Protein AF-A0A7S0F7E3-F1 (afdb_monomer_lite)

Radius of gyration: 23.41 Å; chains: 1; bounding box: 68×63×55 Å

Secondary structure (DSSP, 8-state):
-----EEESSSSTTHHHHHHHHHHT--B-SS-TTS-SSSSTTHHHHHHHHHHHHHHHSS---S---HHHHHHHHHHHHHHHHHHH-STT---BHHHHHHHHHHHHHHTTGGGGEEE-EEEEEEEETTEEEEEEEE-GGG-EEEEEES-------SPPPPPPHHHHHHGGGSSS----TT--S-GGGGSHHHHTT-B-TTS-EEEEEE--SHHHHHHHHHHHHSS-TTEEEEEE-SS--EE-S-SS-GGGG--HHHHHHHHHTTS-SS-HHHHHHHH---HHHHHHHHHHH--TTEE-THHHHSTTS--

Foldseek 3Di:
DPQAADEDQDPDPCLLVVLLCVLLLPFWALFACQPADDPDSCLLLVLLLVVLVVVVVPPDDDDDDDPVRVVVVVVVSVVRSCVQRPDHLDTHTPVSRVVSVVVRCVVVVVVVRYDHWDFPDWADDPVAFIWTWTQHPPRDIDIDGHPDDDDPPDDDADDDDPVLVVCVVVDPLCDDDSSDPPCSVSSPPVNNPPDADPVRAAEEEQEFQEPSSLSNQLVQVPPPPVRYDYHYHYPDPAAADSDQFDCLVVQDQVNLVVLVVVVHDRRGPLVVVLVPDDDPVVNVVSVVVRGRGRYDHPCQQPPPSHPD

Structure (mmCIF, N/CA/C/O backbone):
data_AF-A0A7S0F7E3-F1
#
_entry.id   AF-A0A7S0F7E3-F1
#
loop_
_atom_site.group_PDB
_atom_site.id
_atom_site.type_symbol
_atom_site.label_atom_id
_atom_site.label_alt_id
_atom_site.label_comp_id
_atom_site.label_asym_id
_atom_site.label_entity_id
_atom_site.label_seq_id
_atom_site.pdbx_PDB_ins_code
_atom_site.Cartn_x
_atom_site.Cartn_y
_atom_site.Cartn_z
_atom_site.occupancy
_atom_site.B_iso_or_equiv
_atom_site.auth_seq_id
_atom_site.auth_comp_id
_atom_site.auth_asym_id
_atom_site.auth_atom_id
_atom_site.pdbx_PDB_model_num
ATOM 1 N N . HIS A 1 1 ? -17.018 8.630 25.901 1.00 44.34 1 HIS A N 1
ATOM 2 C CA . HIS A 1 1 ? -16.087 8.660 24.763 1.00 44.34 1 HIS A CA 1
ATOM 3 C C . HIS A 1 1 ? -15.739 7.232 24.425 1.00 44.34 1 HIS A C 1
ATOM 5 O O . HIS A 1 1 ? -15.114 6.564 25.241 1.00 44.34 1 HIS A O 1
ATOM 11 N N . ASP A 1 2 ? -16.244 6.755 23.293 1.00 50.47 2 ASP A N 1
ATOM 12 C CA . ASP A 1 2 ? -15.991 5.405 22.803 1.00 50.47 2 ASP A CA 1
ATOM 13 C C . ASP A 1 2 ? -14.494 5.263 22.508 1.00 50.47 2 ASP A C 1
ATOM 15 O O . ASP A 1 2 ? -13.936 5.995 21.693 1.00 50.47 2 ASP A O 1
ATOM 19 N N . GLN A 1 3 ? -13.827 4.400 23.278 1.00 77.06 3 GLN A N 1
ATOM 20 C CA . GLN A 1 3 ? -12.373 4.246 23.313 1.00 77.06 3 GLN A CA 1
ATOM 21 C C . GLN A 1 3 ? -11.881 3.519 22.054 1.00 77.06 3 GLN A C 1
ATOM 23 O O . GLN A 1 3 ? -11.690 2.305 22.056 1.00 77.06 3 GLN A O 1
ATOM 28 N N . PHE A 1 4 ? -11.708 4.264 20.965 1.00 91.00 4 PHE A N 1
ATOM 29 C CA . PHE A 1 4 ? -11.062 3.793 19.745 1.00 91.00 4 PHE A CA 1
ATOM 30 C C . PHE A 1 4 ? -9.546 4.012 19.840 1.00 91.00 4 PHE A C 1
ATOM 32 O O . PHE A 1 4 ? -9.093 5.079 20.248 1.00 91.00 4 PHE A O 1
ATOM 39 N N . LEU A 1 5 ? -8.762 2.989 19.495 1.00 94.38 5 LEU A N 1
ATOM 40 C CA . LEU A 1 5 ? -7.301 3.027 19.537 1.00 94.38 5 LEU A CA 1
ATOM 41 C C . LEU A 1 5 ? -6.743 2.379 18.268 1.00 94.38 5 LEU A C 1
ATOM 43 O O . LEU A 1 5 ? -7.061 1.229 17.965 1.00 94.38 5 LEU A O 1
ATOM 47 N N . ILE A 1 6 ? -5.892 3.106 17.552 1.00 95.62 6 ILE A N 1
ATOM 48 C CA . ILE A 1 6 ? -5.116 2.611 16.417 1.00 95.62 6 ILE A CA 1
ATOM 49 C C . ILE A 1 6 ? -3.696 2.374 16.913 1.00 95.62 6 ILE A C 1
ATOM 51 O O . ILE A 1 6 ? -3.025 3.317 17.326 1.00 95.62 6 ILE A O 1
ATOM 55 N N . VAL A 1 7 ? -3.231 1.130 16.847 1.00 95.25 7 VAL A N 1
ATOM 56 C CA . VAL A 1 7 ? -1.859 0.763 17.210 1.00 95.25 7 VAL A CA 1
ATOM 57 C C . VAL A 1 7 ? -1.066 0.499 15.935 1.00 95.25 7 VAL A C 1
ATOM 59 O O . VAL A 1 7 ? -1.417 -0.404 15.179 1.00 95.25 7 VAL A O 1
ATOM 62 N N . ASP A 1 8 ? -0.012 1.278 15.704 1.00 93.88 8 ASP A N 1
ATOM 63 C CA . ASP A 1 8 ? 0.915 1.105 14.578 1.00 93.88 8 ASP A CA 1
ATOM 64 C C . ASP A 1 8 ? 2.342 1.444 15.044 1.00 93.88 8 ASP A C 1
ATOM 66 O O . ASP A 1 8 ? 2.543 2.347 15.857 1.00 93.88 8 ASP A O 1
ATOM 70 N N . GLU A 1 9 ? 3.346 0.694 14.593 1.00 91.81 9 GLU A N 1
ATOM 71 C CA . GLU A 1 9 ? 4.732 0.861 15.050 1.00 91.81 9 GLU A CA 1
ATOM 72 C C . GLU A 1 9 ? 5.442 2.066 14.413 1.00 91.81 9 GLU A C 1
ATOM 74 O O . GLU A 1 9 ? 6.420 2.610 14.952 1.00 91.81 9 GLU A O 1
ATOM 79 N N . HIS A 1 10 ? 4.930 2.515 13.272 1.00 91.75 10 HIS A N 1
ATOM 80 C CA . HIS A 1 10 ? 5.494 3.599 12.492 1.00 91.75 10 HIS A CA 1
ATOM 81 C C . HIS A 1 10 ? 5.227 4.977 13.114 1.00 91.75 10 HIS A C 1
ATOM 83 O O . HIS A 1 10 ? 4.363 5.128 13.970 1.00 91.75 10 HIS A O 1
ATOM 89 N N . PRO A 1 11 ? 5.986 6.023 12.739 1.00 91.50 11 PRO A N 1
ATOM 90 C CA . PRO A 1 11 ? 5.860 7.338 13.372 1.00 91.50 11 PRO A CA 1
ATOM 91 C C . PRO A 1 11 ? 4.555 8.087 13.058 1.00 91.50 11 PRO A C 1
ATOM 93 O O . PRO A 1 11 ? 4.256 9.060 13.747 1.00 91.50 11 PRO A O 1
ATOM 96 N N . SER A 1 12 ? 3.798 7.683 12.036 1.00 93.56 12 SER A N 1
ATOM 97 C CA . SER A 1 12 ? 2.556 8.347 11.636 1.00 93.56 12 SER A CA 1
ATOM 98 C C . SER A 1 12 ? 1.587 7.398 10.929 1.00 93.56 12 SER A C 1
ATOM 100 O O . SER A 1 12 ? 1.987 6.404 10.318 1.00 93.56 12 SER A O 1
ATOM 102 N N . LEU A 1 13 ? 0.295 7.738 10.968 1.00 95.00 13 LEU A N 1
ATOM 103 C CA . LEU A 1 13 ? -0.726 7.056 10.172 1.00 95.00 13 LEU A CA 1
ATOM 104 C C . LEU A 1 13 ? -0.352 7.085 8.683 1.00 95.00 13 LEU A C 1
ATOM 106 O O . LEU A 1 13 ? 0.098 8.106 8.161 1.00 95.00 13 LEU A O 1
ATOM 110 N N . LEU A 1 14 ? -0.571 5.958 7.999 1.00 94.06 14 LEU A N 1
ATOM 111 C CA . LEU A 1 14 ? -0.263 5.761 6.576 1.00 94.06 14 LEU A CA 1
ATOM 112 C C . LEU A 1 14 ? 1.229 5.861 6.214 1.00 94.06 14 LEU A C 1
ATOM 114 O O . LEU A 1 14 ? 1.549 5.919 5.026 1.00 94.06 14 LEU A O 1
ATOM 118 N N . PHE A 1 15 ? 2.145 5.820 7.187 1.00 93.19 15 PHE A N 1
ATOM 119 C CA . PHE A 1 15 ? 3.591 5.853 6.940 1.00 93.19 15 PHE A CA 1
ATOM 120 C C . PHE A 1 15 ? 4.032 4.793 5.923 1.00 93.19 15 PHE A C 1
ATOM 122 O O . PHE A 1 15 ? 4.584 5.127 4.878 1.00 93.19 15 PHE A O 1
ATOM 129 N N . SER A 1 16 ? 3.699 3.522 6.176 1.00 91.31 16 SER A N 1
ATOM 130 C CA . SER A 1 16 ? 4.028 2.404 5.283 1.00 91.31 16 SER A CA 1
ATOM 131 C C . SER A 1 16 ? 3.518 2.626 3.852 1.00 91.31 16 SER A C 1
ATOM 133 O O . SER A 1 16 ? 4.212 2.319 2.885 1.00 91.31 16 SER A O 1
ATOM 135 N N . TRP A 1 17 ? 2.313 3.182 3.691 1.00 92.50 17 TRP A N 1
ATOM 136 C CA . TRP A 1 17 ? 1.754 3.516 2.379 1.00 92.50 17 TRP A CA 1
ATOM 137 C C . TRP A 1 17 ? 2.558 4.622 1.687 1.00 92.50 17 TRP A C 1
ATOM 139 O O . TRP A 1 17 ? 2.976 4.449 0.539 1.00 92.50 17 TRP A O 1
ATOM 149 N N . LYS A 1 18 ? 2.799 5.741 2.379 1.00 92.69 18 LYS A N 1
ATOM 150 C CA . LYS A 1 18 ? 3.516 6.900 1.830 1.00 92.69 18 LYS A CA 1
ATOM 151 C C . LYS A 1 18 ? 4.948 6.523 1.431 1.00 92.69 18 LYS A C 1
ATOM 153 O O . LYS A 1 18 ? 5.352 6.805 0.305 1.00 92.69 18 LYS A O 1
ATOM 158 N N . GLU A 1 19 ? 5.665 5.784 2.277 1.00 90.56 19 GLU A N 1
ATOM 159 C CA . GLU A 1 19 ? 7.033 5.338 1.985 1.00 90.56 19 GLU A CA 1
ATOM 160 C C . GLU A 1 19 ? 7.089 4.333 0.829 1.00 90.56 19 GLU A C 1
ATOM 162 O O . GLU A 1 19 ? 7.876 4.505 -0.099 1.00 90.56 19 GLU A O 1
ATOM 167 N N . ARG A 1 20 ? 6.215 3.317 0.807 1.00 90.94 20 ARG A N 1
ATOM 168 C CA . ARG A 1 20 ? 6.206 2.313 -0.275 1.00 90.94 20 ARG A CA 1
ATOM 169 C C . ARG A 1 20 ? 5.841 2.921 -1.624 1.00 90.94 20 ARG A C 1
ATOM 171 O O . ARG A 1 20 ? 6.449 2.592 -2.641 1.00 90.94 20 ARG A O 1
ATOM 178 N N . THR A 1 21 ? 4.841 3.798 -1.655 1.00 91.75 21 THR A N 1
ATOM 179 C CA . THR A 1 21 ? 4.408 4.431 -2.907 1.00 91.75 21 THR A CA 1
ATOM 180 C C . THR A 1 21 ? 5.474 5.380 -3.450 1.00 91.75 21 THR A C 1
ATOM 182 O O . THR A 1 21 ? 5.770 5.317 -4.648 1.00 91.75 21 THR A O 1
ATOM 185 N N . LYS A 1 22 ? 6.143 6.139 -2.571 1.00 89.81 22 LYS A N 1
ATOM 186 C CA . LYS A 1 22 ? 7.336 6.930 -2.898 1.00 89.81 22 LYS A CA 1
ATOM 187 C C . LYS A 1 22 ? 8.477 6.056 -3.428 1.00 89.81 22 LYS A C 1
ATOM 189 O O . LYS A 1 22 ? 8.985 6.337 -4.509 1.00 89.81 22 LYS A O 1
ATOM 194 N N . ALA A 1 23 ? 8.836 4.981 -2.723 1.00 88.06 23 ALA A N 1
ATOM 195 C CA . ALA A 1 23 ? 9.932 4.088 -3.105 1.00 88.06 23 ALA A CA 1
ATOM 196 C C . ALA A 1 23 ? 9.721 3.474 -4.495 1.00 88.06 23 ALA A C 1
ATOM 198 O O . ALA A 1 23 ? 10.667 3.365 -5.272 1.00 88.06 23 ALA A O 1
ATOM 199 N N . THR A 1 24 ? 8.473 3.125 -4.833 1.00 89.69 24 THR A N 1
ATOM 200 C CA . THR A 1 24 ? 8.126 2.598 -6.161 1.00 89.69 24 THR A CA 1
ATOM 201 C C . THR A 1 24 ? 8.124 3.644 -7.276 1.00 89.69 24 THR A C 1
ATOM 203 O O . THR A 1 24 ? 8.086 3.244 -8.431 1.00 89.69 24 THR A O 1
ATOM 206 N N . GLY A 1 25 ? 8.122 4.948 -6.975 1.00 88.06 25 GLY A N 1
ATOM 207 C CA . GLY A 1 25 ? 7.942 5.998 -7.986 1.00 88.06 25 GLY A CA 1
ATOM 208 C C . GLY A 1 25 ? 6.505 6.101 -8.511 1.00 88.06 25 GLY A C 1
ATOM 209 O O . GLY A 1 25 ? 6.273 6.444 -9.669 1.00 88.06 25 GLY A O 1
ATOM 210 N N . MET A 1 26 ? 5.512 5.751 -7.690 1.00 89.19 26 MET A N 1
ATOM 211 C CA . MET A 1 26 ? 4.114 5.723 -8.112 1.00 89.19 26 MET A CA 1
ATOM 212 C C . MET A 1 26 ? 3.550 7.144 -8.277 1.00 89.19 26 MET A C 1
ATOM 214 O O . MET A 1 26 ? 3.515 7.905 -7.322 1.00 89.19 26 MET A O 1
ATOM 218 N N . ALA A 1 27 ? 3.047 7.485 -9.468 1.00 85.44 27 ALA A N 1
ATOM 219 C CA . ALA A 1 27 ? 2.396 8.782 -9.729 1.00 85.44 27 ALA A CA 1
ATOM 220 C C . ALA A 1 27 ? 0.856 8.727 -9.666 1.00 85.44 27 ALA A C 1
ATOM 222 O O . ALA A 1 27 ? 0.194 9.714 -9.353 1.00 85.44 27 ALA A O 1
ATOM 223 N N . PHE A 1 28 ? 0.283 7.555 -9.938 1.00 87.56 28 PHE A N 1
ATOM 224 C CA . PHE A 1 28 ? -1.159 7.307 -9.949 1.00 87.56 28 PHE A CA 1
ATOM 225 C C . PHE A 1 28 ? -1.468 6.035 -9.167 1.00 87.56 28 PHE A C 1
ATOM 227 O O . PHE A 1 28 ? -0.646 5.113 -9.136 1.00 87.56 28 PHE A O 1
ATOM 234 N N . LEU A 1 29 ? -2.660 5.960 -8.574 1.00 87.94 29 LEU A N 1
ATOM 235 C CA . LEU A 1 29 ? -3.134 4.764 -7.884 1.00 87.94 29 LEU A CA 1
ATOM 236 C C . LEU A 1 29 ? -3.152 3.541 -8.805 1.00 87.94 29 LEU A C 1
ATOM 238 O O . LEU A 1 29 ? -3.099 3.622 -10.030 1.00 87.94 29 LEU A O 1
ATOM 242 N N . ARG A 1 30 ? -3.243 2.363 -8.195 1.00 85.25 30 ARG A N 1
ATOM 243 C CA . ARG A 1 30 ? -3.389 1.089 -8.918 1.00 85.25 30 ARG A CA 1
ATOM 244 C C . ARG A 1 30 ? -4.848 0.626 -8.988 1.00 85.25 30 ARG A C 1
ATOM 246 O O . ARG A 1 30 ? -5.135 -0.341 -9.685 1.00 85.25 30 ARG A O 1
ATOM 253 N N . SER A 1 31 ? -5.738 1.340 -8.303 1.00 80.19 31 SER A N 1
ATOM 254 C CA . SER A 1 31 ? -7.182 1.136 -8.203 1.00 80.19 31 SER A CA 1
ATOM 255 C C . SER A 1 31 ? -7.939 2.393 -8.649 1.00 80.19 31 SER A C 1
ATOM 257 O O . SER A 1 31 ? -7.353 3.466 -8.803 1.00 80.19 31 SER A O 1
ATOM 259 N N . SER A 1 32 ? -9.247 2.250 -8.874 1.00 81.38 32 SER A N 1
ATOM 260 C CA . SER A 1 32 ? -10.138 3.369 -9.191 1.00 81.38 32 SER A CA 1
ATOM 261 C C . SER A 1 32 ? -10.466 4.225 -7.971 1.00 81.38 32 SER A C 1
ATOM 263 O O . SER A 1 32 ? -10.295 3.795 -6.831 1.00 81.38 32 SER A O 1
ATOM 265 N N . ALA A 1 33 ? -11.040 5.404 -8.217 1.00 81.00 33 ALA A N 1
ATOM 266 C CA . ALA A 1 33 ? -11.381 6.372 -7.178 1.00 81.00 33 ALA A CA 1
ATOM 267 C C . ALA A 1 33 ? -12.311 5.854 -6.067 1.00 81.00 33 ALA A C 1
ATOM 269 O O . ALA A 1 33 ? -12.244 6.371 -4.962 1.00 81.00 33 ALA A O 1
ATOM 270 N N . GLY A 1 34 ? -13.138 4.836 -6.331 1.00 78.00 34 GLY A N 1
ATOM 271 C CA . GLY A 1 34 ? -14.023 4.234 -5.321 1.00 78.00 34 GLY A CA 1
ATOM 272 C C . GLY A 1 34 ? -13.309 3.446 -4.211 1.00 78.00 34 GLY A C 1
ATOM 273 O O . GLY A 1 34 ? -13.949 3.048 -3.247 1.00 78.00 34 GLY A O 1
ATOM 274 N N . PHE A 1 35 ? -11.997 3.207 -4.323 1.00 82.75 35 PHE A N 1
ATOM 275 C CA . PHE A 1 35 ? -11.209 2.510 -3.301 1.00 82.75 35 PHE A CA 1
ATOM 276 C C . PHE A 1 35 ? -10.400 3.514 -2.468 1.00 82.75 35 PHE A C 1
ATOM 278 O O . PHE A 1 35 ? -9.191 3.652 -2.657 1.00 82.75 35 PHE A O 1
ATOM 285 N N . HIS A 1 36 ? -11.073 4.228 -1.564 1.00 89.94 36 HIS A N 1
ATOM 286 C CA . HIS A 1 36 ? -10.473 5.229 -0.675 1.00 89.94 36 HIS A CA 1
ATOM 287 C C . HIS A 1 36 ? -10.818 4.997 0.804 1.00 89.94 36 HIS A C 1
ATOM 289 O O . HIS A 1 36 ? -11.580 4.093 1.131 1.00 89.94 36 HIS A O 1
ATOM 295 N N . LEU A 1 37 ? -10.258 5.818 1.703 1.00 90.50 37 LEU A N 1
ATOM 296 C CA . LEU A 1 37 ? -10.394 5.649 3.159 1.00 90.50 37 LEU A CA 1
ATOM 297 C C . LEU A 1 37 ? -11.611 6.346 3.789 1.00 90.50 37 LEU A C 1
ATOM 299 O O . LEU A 1 37 ? -11.952 6.030 4.925 1.00 90.50 37 LEU A O 1
ATOM 303 N N . ASP A 1 38 ? -12.242 7.310 3.111 1.00 92.81 38 ASP A N 1
ATOM 304 C CA . ASP A 1 38 ? -13.421 7.989 3.669 1.00 92.81 38 ASP A CA 1
ATOM 305 C C . ASP A 1 38 ? -14.666 7.082 3.696 1.00 92.81 38 ASP A C 1
ATOM 307 O O . ASP A 1 38 ? -14.800 6.156 2.899 1.00 92.81 38 ASP A O 1
ATOM 311 N N . VAL A 1 39 ? -15.590 7.386 4.609 1.00 90.31 39 VAL A N 1
ATOM 312 C CA . VAL A 1 39 ? -16.857 6.662 4.798 1.00 90.31 39 VAL A CA 1
ATOM 313 C C . VAL A 1 39 ? -17.846 6.880 3.638 1.00 90.31 39 VAL A C 1
ATOM 315 O O . VAL A 1 39 ? -18.460 5.904 3.207 1.00 90.31 39 VAL A O 1
ATOM 318 N N . PRO A 1 40 ? -18.052 8.105 3.103 1.00 88.94 40 PRO A N 1
ATOM 319 C CA . PRO A 1 40 ? -18.920 8.306 1.944 1.00 88.94 40 PRO A CA 1
ATOM 320 C C . PRO A 1 40 ? -18.303 7.695 0.686 1.00 88.94 40 PRO A C 1
ATOM 322 O O . PRO A 1 40 ? -17.174 8.026 0.356 1.00 88.94 40 PRO A O 1
ATOM 325 N N . ILE A 1 41 ? -19.063 6.886 -0.057 1.00 82.06 41 ILE A N 1
ATOM 326 C CA . ILE A 1 41 ? -18.608 6.164 -1.267 1.00 82.06 41 ILE A CA 1
ATOM 327 C C . ILE A 1 41 ? -17.940 7.056 -2.329 1.00 82.06 41 ILE A C 1
ATOM 329 O O . ILE A 1 41 ? -17.052 6.604 -3.048 1.00 82.06 41 ILE A O 1
ATOM 333 N N . GLU A 1 42 ? -18.359 8.317 -2.441 1.00 83.50 42 GLU A N 1
ATOM 334 C CA . GLU A 1 42 ? -17.824 9.266 -3.423 1.00 83.50 42 GLU A CA 1
ATOM 335 C C . GLU A 1 42 ? -16.816 10.255 -2.800 1.00 83.50 42 GLU A C 1
ATOM 337 O O . GLU A 1 42 ? -16.453 11.248 -3.429 1.00 83.50 42 GLU A O 1
ATOM 342 N N . GLY A 1 43 ? -16.324 9.996 -1.583 1.00 88.31 43 GLY A N 1
ATOM 343 C CA . GLY A 1 43 ? -15.521 10.934 -0.793 1.00 88.31 43 GLY A CA 1
ATOM 344 C C . GLY A 1 43 ? -14.268 11.456 -1.505 1.00 88.31 43 GLY A C 1
ATOM 345 O O . GLY A 1 43 ? -13.972 12.652 -1.439 1.00 88.31 43 GLY A O 1
ATOM 346 N N . LEU A 1 44 ? -13.550 10.607 -2.250 1.00 89.50 44 LEU A N 1
ATOM 347 C CA . LEU A 1 44 ? -12.388 11.047 -3.040 1.00 89.50 44 LEU A CA 1
ATOM 348 C C . LEU A 1 44 ? -12.788 11.899 -4.255 1.00 89.50 44 LEU A C 1
ATOM 350 O O . LEU A 1 44 ? -12.099 12.863 -4.591 1.00 89.50 44 LEU A O 1
ATOM 354 N N . LYS A 1 45 ? -13.901 11.562 -4.917 1.00 85.38 45 LYS A N 1
ATOM 355 C CA . LYS A 1 45 ? -14.423 12.319 -6.067 1.00 85.38 45 LYS A CA 1
ATOM 356 C C . LYS A 1 45 ? -14.902 13.702 -5.641 1.00 85.38 45 LYS A C 1
ATOM 358 O O . LYS A 1 45 ? -14.572 14.691 -6.292 1.00 85.38 45 LYS A O 1
ATOM 363 N N . GLU A 1 46 ? -15.632 13.767 -4.532 1.00 87.00 46 GLU A N 1
ATOM 364 C CA . GLU A 1 46 ? -16.058 15.019 -3.909 1.00 87.00 46 GLU A CA 1
ATOM 365 C C . GLU A 1 46 ? -14.842 15.867 -3.524 1.00 87.00 46 GLU A C 1
ATOM 367 O O . GLU A 1 46 ? -14.756 17.039 -3.899 1.00 87.00 46 GLU A O 1
ATOM 372 N N . PHE A 1 47 ? -13.845 15.255 -2.873 1.00 89.44 47 PHE A N 1
ATOM 373 C CA . PHE A 1 47 ? -12.608 15.938 -2.504 1.00 89.44 47 PHE A CA 1
ATOM 374 C C . PHE A 1 47 ? -11.857 16.510 -3.709 1.00 89.44 47 PHE A C 1
ATOM 376 O O . PHE A 1 47 ? -11.364 17.634 -3.643 1.00 89.44 47 PHE A O 1
ATOM 383 N N . ALA A 1 48 ? -11.790 15.785 -4.823 1.00 86.56 48 ALA A N 1
ATOM 384 C CA . ALA A 1 48 ? -11.101 16.260 -6.016 1.00 86.56 48 ALA A CA 1
ATOM 385 C C . ALA A 1 48 ? -11.743 17.501 -6.648 1.00 86.56 48 ALA A C 1
ATOM 387 O O . ALA A 1 48 ? -11.034 18.336 -7.219 1.00 86.56 48 ALA A O 1
ATOM 388 N N . GLY A 1 49 ? -13.068 17.643 -6.522 1.00 80.00 49 GLY A N 1
ATOM 389 C CA . GLY A 1 49 ? -13.775 18.865 -6.893 1.00 80.00 49 GLY A CA 1
ATOM 390 C C . GLY A 1 49 ? -13.209 20.074 -6.146 1.00 80.00 49 GLY A C 1
ATOM 391 O O . GLY A 1 49 ? -12.760 21.034 -6.777 1.00 80.00 49 GLY A O 1
ATOM 392 N N . ASP A 1 50 ? -13.145 19.988 -4.815 1.00 80.38 50 ASP A N 1
ATOM 393 C CA . ASP A 1 50 ? -12.589 21.030 -3.939 1.00 80.38 50 ASP A CA 1
ATOM 394 C C . ASP A 1 50 ? -11.090 21.261 -4.186 1.00 80.38 50 ASP A C 1
ATOM 396 O O . ASP A 1 50 ? -10.609 22.397 -4.235 1.00 80.38 50 ASP A O 1
ATOM 400 N N . TYR A 1 51 ? -10.339 20.185 -4.399 1.00 79.25 51 TYR A N 1
ATOM 401 C CA . TYR A 1 51 ? -8.896 20.215 -4.613 1.00 79.25 51 TYR A CA 1
ATOM 402 C C . TYR A 1 51 ? -8.504 21.047 -5.845 1.00 79.25 51 TYR A C 1
ATOM 404 O O . TYR A 1 51 ? -7.654 21.943 -5.778 1.00 79.25 51 TYR A O 1
ATOM 412 N N . ALA A 1 52 ? -9.202 20.837 -6.966 1.00 73.38 52 ALA A N 1
ATOM 413 C CA . ALA A 1 52 ? -9.001 21.608 -8.191 1.00 73.38 52 ALA A CA 1
ATOM 414 C C . ALA A 1 52 ? -9.347 23.102 -8.017 1.00 73.38 52 ALA A C 1
ATOM 416 O O . ALA A 1 52 ? -8.776 23.962 -8.699 1.00 73.38 52 ALA A O 1
ATOM 417 N N . HIS A 1 53 ? -10.264 23.434 -7.099 1.00 66.44 53 HIS A N 1
ATOM 418 C CA . HIS A 1 53 ? -10.595 24.818 -6.763 1.00 66.44 53 HIS A CA 1
ATOM 419 C C . HIS A 1 53 ? -9.469 25.535 -6.006 1.00 66.44 53 HIS A C 1
ATOM 421 O O . HIS A 1 53 ? -9.282 26.737 -6.228 1.00 66.44 53 HIS A O 1
ATOM 427 N N . HIS A 1 54 ? -8.719 24.834 -5.152 1.00 69.44 54 HIS A N 1
ATOM 428 C CA . HIS A 1 54 ? -7.627 25.414 -4.364 1.00 69.44 54 HIS A CA 1
ATOM 429 C C . HIS A 1 54 ? -6.345 25.628 -5.177 1.00 69.44 54 HIS A C 1
ATOM 431 O O . HIS A 1 54 ? -5.767 26.714 -5.098 1.00 69.44 54 HIS A O 1
ATOM 437 N N . GLN A 1 55 ? -5.945 24.679 -6.033 1.00 68.50 55 GLN A N 1
ATOM 438 C CA . GLN A 1 55 ? -4.746 24.844 -6.874 1.00 68.50 55 GLN A CA 1
ATOM 439 C C . GLN A 1 55 ? -4.843 26.049 -7.832 1.00 68.50 55 GLN A C 1
ATOM 441 O O . GLN A 1 55 ? -3.856 26.736 -8.085 1.00 68.50 55 GLN A O 1
ATOM 446 N N . GLN A 1 56 ? -6.040 26.370 -8.339 1.00 60.59 56 GLN A N 1
ATOM 447 C CA . GLN A 1 56 ? -6.237 27.534 -9.218 1.00 60.59 56 GLN A CA 1
ATOM 448 C C . GLN A 1 56 ? -6.188 28.883 -8.489 1.00 60.59 56 GLN A C 1
ATOM 450 O O . GLN A 1 56 ? -5.906 29.896 -9.124 1.00 60.59 56 GLN A O 1
ATOM 455 N N . GLN A 1 57 ? -6.493 28.928 -7.190 1.00 59.41 57 GLN A N 1
ATOM 456 C CA . GLN A 1 57 ? -6.453 30.173 -6.411 1.00 59.41 57 GLN A CA 1
ATOM 457 C C . GLN A 1 57 ? -5.028 30.571 -6.014 1.00 59.41 57 GLN A C 1
ATOM 459 O O . GLN A 1 57 ? -4.779 31.747 -5.766 1.00 59.41 57 GLN A O 1
ATOM 464 N N . GLN A 1 58 ? -4.102 29.610 -6.011 1.00 59.62 58 GLN A N 1
ATOM 465 C CA . GLN A 1 58 ? -2.678 29.834 -5.758 1.00 59.62 58 GLN A CA 1
ATOM 466 C C . GLN A 1 58 ? -1.911 30.300 -7.013 1.00 59.62 58 GLN A C 1
ATOM 468 O O . GLN A 1 58 ? -0.759 30.710 -6.913 1.00 59.62 58 GLN A O 1
ATOM 473 N N . GLN A 1 59 ? -2.542 30.295 -8.197 1.00 54.47 59 GLN A N 1
ATOM 474 C CA . GLN A 1 59 ? -1.976 30.882 -9.417 1.00 54.47 59 GLN A CA 1
ATOM 475 C C . GLN A 1 59 ? -2.247 32.400 -9.480 1.00 54.47 59 GLN A C 1
ATOM 477 O O . GLN A 1 59 ? -3.343 32.838 -9.114 1.00 54.47 59 GLN A O 1
ATOM 482 N N . PRO A 1 60 ? -1.295 33.224 -9.968 1.00 45.62 60 PRO A N 1
ATOM 483 C CA . PRO A 1 60 ? -1.418 34.679 -9.936 1.00 45.62 60 PRO A CA 1
ATOM 484 C C . PRO A 1 60 ? -2.692 35.178 -10.635 1.00 45.62 60 PRO A C 1
ATOM 486 O O . PRO A 1 60 ? -2.960 34.872 -11.800 1.00 45.62 60 PRO A O 1
ATOM 489 N N . GLN A 1 61 ? -3.495 35.966 -9.912 1.00 50.69 61 GLN A N 1
ATOM 490 C CA . GLN A 1 61 ? -4.769 36.486 -10.406 1.00 50.69 61 GLN A CA 1
ATOM 491 C C . GLN A 1 61 ? -4.553 37.561 -11.481 1.00 50.69 61 GLN A C 1
ATOM 493 O O . GLN A 1 61 ? -4.143 38.683 -11.191 1.00 50.69 61 GLN A O 1
ATOM 498 N N . THR A 1 62 ? -4.911 37.255 -12.728 1.00 48.50 62 THR A N 1
ATOM 499 C CA . THR A 1 62 ? -5.117 38.271 -13.771 1.00 48.50 62 THR A CA 1
ATOM 500 C C . THR A 1 62 ? -6.550 38.822 -13.689 1.00 48.50 62 THR A C 1
ATOM 502 O O . THR A 1 62 ? -7.518 38.070 -13.529 1.00 48.50 62 THR A O 1
ATOM 505 N N . LYS A 1 63 ? -6.682 40.158 -13.715 1.00 52.44 63 LYS A N 1
ATOM 506 C CA . LYS A 1 63 ? -7.908 40.909 -13.378 1.00 52.44 63 LYS A CA 1
ATOM 507 C C . LYS A 1 63 ? -9.087 40.678 -14.348 1.00 52.44 63 LYS A C 1
ATOM 509 O O . LYS A 1 63 ? -8.905 40.450 -15.538 1.00 52.44 63 LYS A O 1
ATOM 514 N N . THR A 1 64 ? -10.291 40.787 -13.771 1.00 48.50 64 THR A N 1
ATOM 515 C CA . THR A 1 64 ? -11.643 40.934 -14.365 1.00 48.50 64 THR A CA 1
ATOM 516 C C . THR A 1 64 ? -12.039 39.942 -15.472 1.00 48.50 64 THR A C 1
ATOM 518 O O . THR A 1 64 ? -11.893 40.189 -16.667 1.00 48.50 64 THR A O 1
ATOM 521 N N . LYS A 1 65 ? -12.648 38.812 -15.079 1.00 54.69 65 LYS A N 1
ATOM 522 C CA . LYS A 1 65 ? -13.178 37.799 -16.011 1.00 54.69 65 LYS A CA 1
ATOM 523 C C . LYS A 1 65 ? -14.621 38.123 -16.423 1.00 54.69 65 LYS A C 1
ATOM 525 O O . LYS A 1 65 ? -15.516 38.177 -15.587 1.00 54.69 65 LYS A O 1
ATOM 530 N N . SER A 1 66 ? -14.862 38.273 -17.727 1.00 64.38 66 SER A N 1
ATOM 531 C CA . SER A 1 66 ? -16.212 38.350 -18.310 1.00 64.38 66 SER A CA 1
ATOM 532 C C . SER A 1 66 ? -17.032 37.072 -18.033 1.00 64.38 66 SER A C 1
ATOM 534 O O . SER A 1 66 ? -16.464 36.004 -17.793 1.00 64.38 66 SER A O 1
ATOM 536 N N . LYS A 1 67 ? -18.373 37.120 -18.137 1.00 63.84 67 LYS A N 1
ATOM 537 C CA . LYS A 1 67 ? -19.256 35.935 -17.969 1.00 63.84 67 LYS A CA 1
ATOM 538 C C . LYS A 1 67 ? -18.831 34.730 -18.836 1.00 63.84 67 LYS A C 1
ATOM 540 O O . LYS A 1 67 ? -18.953 33.583 -18.407 1.00 63.84 67 LYS A O 1
ATOM 545 N N . LYS A 1 68 ? -18.271 34.972 -20.030 1.00 63.09 68 LYS A N 1
ATOM 546 C CA . LYS A 1 68 ? -17.734 33.932 -20.930 1.00 63.09 68 LYS A CA 1
ATOM 547 C C . LYS A 1 68 ? -16.428 33.322 -20.399 1.00 63.09 68 LYS A C 1
ATOM 549 O O . LYS A 1 68 ? -16.254 32.106 -20.460 1.00 63.09 68 LYS A O 1
ATOM 554 N N . ALA A 1 69 ? -15.548 34.135 -19.812 1.00 62.47 69 ALA A N 1
ATOM 555 C CA . ALA A 1 69 ? -14.321 33.671 -19.162 1.00 62.47 69 ALA A CA 1
ATOM 556 C C . ALA A 1 69 ? -14.602 32.890 -17.864 1.00 62.47 69 ALA A C 1
ATOM 558 O O . ALA A 1 69 ? -13.932 31.894 -17.598 1.00 62.47 69 ALA A O 1
ATOM 559 N N . ALA A 1 70 ? -15.634 33.268 -17.102 1.00 62.69 70 ALA A N 1
ATOM 560 C CA . ALA A 1 70 ? -16.088 32.511 -15.932 1.00 62.69 70 ALA A CA 1
ATOM 561 C C . ALA A 1 70 ? -16.601 31.108 -16.313 1.00 62.69 70 ALA A C 1
ATOM 563 O O . ALA A 1 70 ? -16.244 30.118 -15.673 1.00 62.69 70 ALA A O 1
ATOM 564 N N . ARG A 1 71 ? -17.374 31.000 -17.404 1.00 65.31 71 ARG A N 1
ATOM 565 C CA . ARG A 1 71 ? -17.870 29.712 -17.918 1.00 65.31 71 ARG A CA 1
ATOM 566 C C . ARG A 1 71 ? -16.737 28.826 -18.458 1.00 65.31 71 ARG A C 1
ATOM 568 O O . ARG A 1 71 ? -16.721 27.633 -18.173 1.00 65.31 71 ARG A O 1
ATOM 575 N N . LYS A 1 72 ? -15.747 29.408 -19.155 1.00 65.75 72 LYS A N 1
ATOM 576 C CA . LYS A 1 72 ? -14.538 28.692 -19.611 1.00 65.75 72 LYS A CA 1
ATOM 577 C C . LYS A 1 72 ? -13.698 28.180 -18.433 1.00 65.75 72 LYS A C 1
ATOM 579 O O . LYS A 1 72 ? -13.289 27.026 -18.448 1.00 65.75 72 LYS A O 1
ATOM 584 N N . ALA A 1 73 ? -13.519 28.993 -17.388 1.00 61.94 73 ALA A N 1
ATOM 585 C CA . ALA A 1 73 ? -12.825 28.582 -16.168 1.00 61.94 73 ALA A CA 1
ATOM 586 C C . ALA A 1 73 ? -13.560 27.446 -15.435 1.00 61.94 73 ALA A C 1
ATOM 588 O O . ALA A 1 73 ? -12.916 26.517 -14.964 1.00 61.94 73 ALA A O 1
ATOM 589 N N . LYS A 1 74 ? -14.902 27.468 -15.385 1.00 61.44 74 LYS A N 1
ATOM 590 C CA . LYS A 1 74 ? -15.701 26.369 -14.814 1.00 61.44 74 LYS A CA 1
ATOM 591 C C . LYS A 1 74 ? -15.536 25.056 -15.590 1.00 61.44 74 LYS A C 1
ATOM 593 O O . LYS A 1 74 ? -15.318 24.024 -14.970 1.00 61.44 74 LYS A O 1
ATOM 598 N N . ASN A 1 75 ? -15.556 25.092 -16.923 1.00 61.81 75 ASN A N 1
ATOM 599 C CA . ASN A 1 75 ? -15.293 23.893 -17.730 1.00 61.81 75 ASN A CA 1
ATOM 600 C C . ASN A 1 75 ? -13.858 23.377 -17.544 1.00 61.81 75 ASN A C 1
ATOM 602 O O . ASN A 1 75 ? -13.649 22.175 -17.445 1.00 61.81 75 ASN A O 1
ATOM 606 N N . GLN A 1 76 ? -12.875 24.274 -17.441 1.00 62.34 76 GLN A N 1
ATOM 607 C CA . GLN A 1 76 ? -11.483 23.896 -17.195 1.00 62.34 76 GLN A CA 1
ATOM 608 C C . GLN A 1 76 ? -11.282 23.281 -15.797 1.00 62.34 76 GLN A C 1
ATOM 610 O O . GLN A 1 76 ? -10.490 22.359 -15.652 1.00 62.34 76 GLN A O 1
ATOM 615 N N . ARG A 1 77 ? -12.038 23.729 -14.782 1.00 59.88 77 ARG A N 1
ATOM 616 C CA . ARG A 1 77 ? -12.079 23.103 -13.444 1.00 59.88 77 ARG A CA 1
ATOM 617 C C . ARG A 1 77 ? -12.619 21.684 -13.492 1.00 59.88 77 ARG A C 1
ATOM 619 O O . ARG A 1 77 ? -11.958 20.786 -12.992 1.00 59.88 77 ARG A O 1
ATOM 626 N N . ASN A 1 78 ? -13.777 21.491 -14.124 1.00 60.62 78 ASN A N 1
ATOM 627 C CA . ASN A 1 78 ? -14.371 20.163 -14.255 1.00 60.62 78 ASN A CA 1
ATOM 628 C C . ASN A 1 78 ? -13.438 19.220 -15.024 1.00 60.62 78 ASN A C 1
ATOM 630 O O . ASN A 1 78 ? -13.289 18.072 -14.631 1.00 60.62 78 ASN A O 1
ATOM 634 N N . ASN A 1 79 ? -12.750 19.714 -16.057 1.00 61.88 79 ASN A N 1
ATOM 635 C CA . ASN A 1 79 ? -11.754 18.923 -16.777 1.00 61.88 79 ASN A CA 1
ATOM 636 C C . ASN A 1 79 ? -10.537 18.576 -15.906 1.00 61.88 79 ASN A C 1
ATOM 638 O O . ASN A 1 79 ? -10.078 17.444 -15.959 1.00 61.88 79 ASN A O 1
ATOM 642 N N . ASN A 1 80 ? -10.030 19.501 -15.083 1.00 62.16 80 ASN A N 1
ATOM 643 C CA . ASN A 1 80 ? -8.913 19.211 -14.178 1.00 62.16 80 ASN A CA 1
ATOM 644 C C . ASN A 1 80 ? -9.300 18.211 -13.082 1.00 62.16 80 ASN A C 1
ATOM 646 O O . ASN A 1 80 ? -8.567 17.256 -12.864 1.00 62.16 80 ASN A O 1
ATOM 650 N N . ALA A 1 81 ? -10.449 18.392 -12.428 1.00 61.19 81 ALA A N 1
ATOM 651 C CA . ALA A 1 81 ? -10.946 17.439 -11.437 1.00 61.19 81 ALA A CA 1
ATOM 652 C C . ALA A 1 81 ? -11.169 16.052 -12.067 1.00 61.19 81 ALA A C 1
ATOM 654 O O . ALA A 1 81 ? -10.707 15.048 -11.527 1.00 61.19 81 ALA A O 1
ATOM 655 N N . ASN A 1 82 ? -11.772 16.000 -13.260 1.00 63.22 82 ASN A N 1
ATOM 656 C CA . ASN A 1 82 ? -11.947 14.753 -14.004 1.00 63.22 82 ASN A CA 1
ATOM 657 C C . ASN A 1 82 ? -10.613 14.119 -14.416 1.00 63.22 82 ASN A C 1
ATOM 659 O O . ASN A 1 82 ? -10.517 12.902 -14.402 1.00 63.22 82 ASN A O 1
ATOM 663 N N . ASN A 1 83 ? -9.581 14.900 -14.746 1.00 64.44 83 ASN A N 1
ATOM 664 C CA . ASN A 1 83 ? -8.252 14.359 -15.043 1.00 64.44 83 ASN A CA 1
ATOM 665 C C . ASN A 1 83 ? -7.545 13.816 -13.789 1.00 64.44 83 ASN A C 1
ATOM 667 O O . ASN A 1 83 ? -6.747 12.892 -13.901 1.00 64.44 83 ASN A O 1
ATOM 671 N N . LEU A 1 84 ? -7.815 14.387 -12.610 1.00 64.00 84 LEU A N 1
ATOM 672 C CA . LEU A 1 84 ? -7.185 13.984 -11.349 1.00 64.00 84 LEU A CA 1
ATOM 673 C C . LEU A 1 84 ? -7.812 12.729 -10.734 1.00 64.00 84 LEU A C 1
ATOM 675 O O . LEU A 1 84 ? -7.096 11.938 -10.128 1.00 64.00 84 LEU A O 1
ATOM 679 N N . VAL A 1 85 ? -9.128 12.558 -10.865 1.00 61.94 85 VAL A N 1
ATOM 680 C CA . VAL A 1 85 ? -9.871 11.374 -10.392 1.00 61.94 85 VAL A CA 1
ATOM 681 C C . VAL A 1 85 ? -9.902 10.284 -11.458 1.00 61.94 85 VAL A C 1
ATOM 683 O O . VAL A 1 85 ? -9.806 9.096 -11.152 1.00 61.94 85 VAL A O 1
ATOM 686 N N . GLY A 1 86 ? -10.054 10.711 -12.708 1.00 58.66 86 GLY A N 1
ATOM 687 C CA . GLY A 1 86 ? -10.393 9.869 -13.835 1.00 58.66 86 GLY A CA 1
ATOM 688 C C . GLY A 1 86 ? -11.865 9.418 -13.868 1.00 58.66 86 GLY A C 1
ATOM 689 O O . GLY A 1 86 ? -12.630 9.620 -12.926 1.00 58.66 86 GLY A O 1
ATOM 690 N N . SER A 1 87 ? -12.278 8.817 -14.986 1.00 60.78 87 SER A N 1
ATOM 691 C CA . SER A 1 87 ? -13.538 8.073 -15.130 1.00 60.78 87 SER A CA 1
ATOM 692 C C . SER A 1 87 ? -13.491 6.713 -14.416 1.00 60.78 87 SER A C 1
ATOM 694 O O . SER A 1 87 ? -12.475 6.337 -13.831 1.00 60.78 87 SER A O 1
ATOM 696 N N . ASP A 1 88 ? -14.560 5.920 -14.517 1.00 57.97 88 ASP A N 1
ATOM 697 C CA . ASP A 1 88 ? -14.571 4.544 -14.010 1.00 57.97 88 ASP A CA 1
ATOM 698 C C . ASP A 1 88 ? -13.352 3.757 -14.530 1.00 57.97 88 ASP A C 1
ATOM 700 O O . ASP A 1 88 ? -13.001 3.828 -15.711 1.00 57.97 88 ASP A O 1
ATOM 704 N N . TYR A 1 89 ? -12.670 3.063 -13.612 1.00 58.69 89 TYR A N 1
ATOM 705 C CA . TYR A 1 89 ? -11.411 2.327 -13.820 1.00 58.69 89 TYR A CA 1
ATOM 706 C C . TYR A 1 89 ? -10.159 3.144 -14.180 1.00 58.69 89 TYR A C 1
ATOM 708 O O . TYR A 1 89 ? -9.080 2.556 -14.324 1.00 58.69 89 TYR A O 1
ATOM 716 N N . GLN A 1 90 ? -10.253 4.471 -14.280 1.00 69.81 90 GLN A N 1
ATOM 717 C CA . GLN A 1 90 ? -9.074 5.334 -14.318 1.00 69.81 90 GLN A CA 1
ATOM 718 C C . GLN A 1 90 ? -8.488 5.504 -12.912 1.00 69.81 90 GLN A C 1
ATOM 720 O O . GLN A 1 90 ? -9.126 5.208 -11.900 1.00 69.81 90 GLN A O 1
ATOM 725 N N . ARG A 1 91 ? -7.218 5.905 -12.870 1.00 78.88 91 ARG A N 1
ATOM 726 C CA . ARG A 1 91 ? -6.376 5.862 -11.675 1.00 78.88 91 ARG A CA 1
ATOM 727 C C . ARG A 1 91 ? -6.159 7.277 -11.160 1.00 78.88 91 ARG A C 1
ATOM 729 O O . ARG A 1 91 ? -5.494 8.042 -11.859 1.00 78.88 91 ARG A O 1
ATOM 736 N N . PRO A 1 92 ? -6.672 7.620 -9.968 1.00 85.06 92 PRO A N 1
ATOM 737 C CA . PRO A 1 92 ? -6.437 8.930 -9.394 1.00 85.06 92 PRO A CA 1
ATOM 738 C C . PRO A 1 92 ? -4.951 9.238 -9.235 1.00 85.06 92 PRO A C 1
ATOM 740 O O . PRO A 1 92 ? -4.145 8.328 -9.009 1.00 85.06 92 PRO A O 1
ATOM 743 N N . ALA A 1 93 ? -4.589 10.516 -9.305 1.00 89.00 93 ALA A N 1
ATOM 744 C CA . ALA A 1 93 ? -3.246 10.960 -8.942 1.00 89.00 93 ALA A CA 1
ATOM 745 C C . ALA A 1 93 ? -2.931 10.570 -7.485 1.00 89.00 93 ALA A C 1
ATOM 747 O O . ALA A 1 93 ? -3.775 10.719 -6.597 1.00 89.00 93 ALA A O 1
ATOM 748 N N . LEU A 1 94 ? -1.715 10.075 -7.229 1.00 91.38 94 LEU A N 1
ATOM 749 C CA . LEU A 1 94 ? -1.299 9.674 -5.882 1.00 91.38 94 LEU A CA 1
ATOM 750 C C . LEU A 1 94 ? -1.306 10.865 -4.914 1.00 91.38 94 LEU A C 1
ATOM 752 O O . LEU A 1 94 ? -1.722 10.711 -3.772 1.00 91.38 94 LEU A O 1
ATOM 756 N N . GLU A 1 95 ? -0.874 12.041 -5.372 1.00 91.69 95 GLU A N 1
ATOM 757 C CA . GLU A 1 95 ? -0.865 13.268 -4.566 1.00 91.69 95 GLU A CA 1
ATOM 758 C C . GLU A 1 95 ? -2.276 13.623 -4.079 1.00 91.69 95 GLU A C 1
ATOM 760 O O . GLU A 1 95 ? -2.502 13.711 -2.875 1.00 91.69 95 GLU A O 1
ATOM 765 N N . LEU A 1 96 ? -3.253 13.671 -4.996 1.00 91.25 96 LEU A N 1
ATOM 766 C CA . LEU A 1 96 ? -4.665 13.879 -4.660 1.00 91.25 96 LEU A CA 1
ATOM 767 C C . LEU A 1 96 ? -5.153 12.866 -3.611 1.00 91.25 96 LEU A C 1
ATOM 769 O O . LEU A 1 96 ? -5.868 13.230 -2.679 1.00 91.25 96 LEU A O 1
ATOM 773 N N . PHE A 1 97 ? -4.801 11.589 -3.771 1.00 93.81 97 PHE A N 1
ATOM 774 C CA . PHE A 1 97 ? -5.202 10.547 -2.830 1.00 93.81 97 PHE A CA 1
ATOM 775 C C . PHE A 1 97 ? -4.564 10.725 -1.450 1.00 93.81 97 PHE A C 1
ATOM 777 O O . PHE A 1 97 ? -5.243 10.566 -0.439 1.00 93.81 97 PHE A O 1
ATOM 784 N N . ASN A 1 98 ? -3.276 11.062 -1.389 1.00 95.12 98 ASN A N 1
ATOM 785 C CA . ASN A 1 98 ? -2.586 11.306 -0.126 1.00 95.12 98 ASN A CA 1
ATOM 786 C C . ASN A 1 98 ? -3.186 12.512 0.608 1.00 95.12 98 ASN A C 1
ATOM 788 O O . ASN A 1 98 ? -3.451 12.412 1.805 1.00 95.12 98 ASN A O 1
ATOM 792 N N . ASP A 1 99 ? -3.498 13.589 -0.113 1.00 94.44 99 ASP A N 1
ATOM 793 C CA . ASP A 1 99 ? -4.148 14.771 0.459 1.00 94.44 99 ASP A CA 1
ATOM 794 C C . ASP A 1 99 ? -5.575 14.460 0.937 1.00 94.44 99 ASP A C 1
ATOM 796 O O . ASP A 1 99 ? -6.015 14.938 1.986 1.00 94.44 99 ASP A O 1
ATOM 800 N N . HIS A 1 100 ? -6.300 13.606 0.208 1.00 95.12 100 HIS A N 1
ATOM 801 C CA . HIS A 1 100 ? -7.602 13.106 0.645 1.00 95.12 100 HIS A CA 1
ATOM 802 C C . HIS A 1 100 ? -7.486 12.305 1.946 1.00 95.12 100 HIS A C 1
ATOM 804 O O . HIS A 1 100 ? -8.258 12.524 2.878 1.00 95.12 100 HIS A O 1
ATOM 810 N N . CYS A 1 101 ? -6.511 11.401 2.030 1.00 95.75 101 CYS A N 1
ATOM 811 C CA . CYS A 1 101 ? -6.239 10.627 3.234 1.00 95.75 101 CYS A CA 1
ATOM 812 C C . CYS A 1 101 ? -5.908 11.524 4.432 1.00 95.75 101 CYS A C 1
ATOM 814 O O . CYS A 1 101 ? -6.435 11.303 5.521 1.00 95.75 101 CYS A O 1
ATOM 816 N N . ASP A 1 102 ? -5.098 12.564 4.234 1.00 95.44 102 ASP A N 1
ATOM 817 C CA . ASP A 1 102 ? -4.779 13.525 5.291 1.00 95.44 102 ASP A CA 1
ATOM 818 C C . ASP A 1 102 ? -6.039 14.300 5.728 1.00 95.44 102 ASP A C 1
ATOM 820 O O . ASP A 1 102 ? -6.291 14.440 6.928 1.00 95.44 102 ASP A O 1
ATOM 824 N N . LYS A 1 103 ? -6.923 14.681 4.788 1.00 95.44 103 LYS A N 1
ATOM 825 C CA . LYS A 1 103 ? -8.245 15.253 5.113 1.00 95.44 103 LYS A CA 1
ATOM 826 C C . LYS A 1 103 ? -9.112 14.285 5.920 1.00 95.44 103 LYS A C 1
ATOM 828 O O . LYS A 1 103 ? -9.781 14.728 6.848 1.00 95.44 103 LYS A O 1
ATOM 833 N N . VAL A 1 104 ? -9.117 12.990 5.597 1.00 96.25 104 VAL A N 1
ATOM 834 C CA . VAL A 1 104 ? -9.859 11.953 6.343 1.00 96.25 104 VAL A CA 1
ATOM 835 C C . VAL A 1 104 ? -9.324 11.820 7.769 1.00 96.25 104 VAL A C 1
ATOM 837 O O . VAL A 1 104 ? -10.102 11.836 8.722 1.00 96.25 104 VAL A O 1
ATOM 840 N N . VAL A 1 105 ? -8.001 11.761 7.930 1.00 95.69 105 VAL A N 1
ATOM 841 C CA . VAL A 1 105 ? -7.338 11.703 9.240 1.00 95.69 105 VAL A CA 1
ATOM 842 C C . VAL A 1 105 ? -7.729 12.895 10.114 1.00 95.69 105 VAL A C 1
ATOM 844 O O . VAL A 1 105 ? -8.060 12.704 11.284 1.00 95.69 105 VAL A O 1
ATOM 847 N N . THR A 1 106 ? -7.748 14.106 9.550 1.00 95.44 106 THR A N 1
ATOM 848 C CA . THR A 1 106 ? -8.208 15.311 10.253 1.00 95.44 106 THR A CA 1
ATOM 849 C C . THR A 1 106 ? -9.711 15.282 10.528 1.00 95.44 106 THR A C 1
ATOM 851 O O . THR A 1 106 ? -10.122 15.568 11.644 1.00 95.44 106 THR A O 1
ATOM 854 N N . LYS A 1 107 ? -10.540 14.914 9.544 1.00 94.94 107 LYS A N 1
ATOM 855 C CA . LYS A 1 107 ? -12.012 14.891 9.643 1.00 94.94 107 LYS A CA 1
ATOM 856 C C . LYS A 1 107 ? -12.517 14.027 10.799 1.00 94.94 107 LYS A C 1
ATOM 858 O O . LYS A 1 107 ? -13.518 14.381 11.414 1.00 94.94 107 LYS A O 1
ATOM 863 N N . TYR A 1 108 ? -11.847 12.909 11.071 1.00 94.25 108 TYR A N 1
ATOM 864 C CA . TYR A 1 108 ? -12.233 11.964 12.122 1.00 94.25 108 TYR A CA 1
ATOM 865 C C . TYR A 1 108 ? -11.322 12.009 13.357 1.00 94.25 108 TYR A C 1
ATOM 867 O O . TYR A 1 108 ? -11.391 11.102 14.180 1.00 94.25 108 TYR A O 1
ATOM 875 N N . ASN A 1 109 ? -10.457 13.024 13.489 1.00 93.75 109 ASN A N 1
ATOM 876 C CA . ASN A 1 109 ? -9.498 13.158 14.595 1.00 93.75 109 ASN A CA 1
ATOM 877 C C . ASN A 1 109 ? -8.676 11.879 14.864 1.00 93.75 109 ASN A C 1
ATOM 879 O O . ASN A 1 109 ? -8.352 11.559 16.007 1.00 93.75 109 ASN A O 1
ATOM 883 N N . LEU A 1 110 ? -8.299 11.133 13.817 1.00 94.38 110 LEU A N 1
ATOM 884 C CA . LEU A 1 110 ? -7.671 9.812 13.988 1.00 94.38 110 LEU A CA 1
ATOM 885 C C . LEU A 1 110 ? -6.317 9.881 14.709 1.00 94.38 110 LEU A C 1
ATOM 887 O O . LEU A 1 110 ? -5.897 8.903 15.323 1.00 94.38 110 LEU A O 1
ATOM 891 N N . GLN A 1 111 ? -5.655 11.041 14.675 1.00 94.19 111 GLN A N 1
ATOM 892 C CA . GLN A 1 111 ? -4.409 11.282 15.408 1.00 94.19 111 GLN A CA 1
ATOM 893 C C . GLN A 1 111 ? -4.589 11.201 16.930 1.00 94.19 111 GLN A C 1
ATOM 895 O O . GLN A 1 111 ? -3.675 10.766 17.620 1.00 94.19 111 GLN A O 1
ATOM 900 N N . GLU A 1 112 ? -5.761 11.553 17.466 1.00 93.44 112 GLU A N 1
ATOM 901 C CA . GLU A 1 112 ? -6.039 11.453 18.910 1.00 93.44 112 GLU A CA 1
ATOM 902 C C . GLU A 1 112 ? -6.193 9.997 19.368 1.00 93.44 112 GLU A C 1
ATOM 904 O O . GLU A 1 112 ? -6.030 9.687 20.545 1.00 93.44 112 GLU A O 1
ATOM 909 N N . SER A 1 113 ? -6.487 9.095 18.429 1.00 94.25 113 SER A N 1
ATOM 910 C CA . SER A 1 113 ? -6.602 7.654 18.665 1.00 94.25 113 SER A CA 1
ATOM 911 C C . SER A 1 113 ? -5.320 6.894 18.318 1.00 94.25 113 SER A C 1
ATOM 913 O O . SER A 1 113 ? -5.286 5.673 18.450 1.00 94.25 113 SER A O 1
ATOM 915 N N . PHE A 1 114 ? -4.274 7.576 17.843 1.00 95.19 114 PHE A N 1
ATOM 916 C CA . PHE A 1 114 ? -3.046 6.933 17.395 1.00 95.19 114 PHE A CA 1
ATOM 917 C C . PHE A 1 114 ? -2.103 6.636 18.569 1.00 95.19 114 PHE A C 1
ATOM 919 O O . PHE A 1 114 ? -1.675 7.526 19.302 1.00 95.19 114 PHE A O 1
ATOM 926 N N . PHE A 1 115 ? -1.742 5.364 18.716 1.00 94.38 115 PHE A N 1
ATOM 927 C CA . PHE A 1 115 ? -0.775 4.874 19.684 1.00 94.38 115 PHE A CA 1
ATOM 928 C C . PHE A 1 115 ? 0.402 4.225 18.960 1.00 94.38 115 PHE A C 1
ATOM 930 O O . PHE A 1 115 ? 0.261 3.185 18.313 1.00 94.38 115 PHE A O 1
ATOM 937 N N . ARG A 1 116 ? 1.588 4.818 19.108 1.00 94.62 116 ARG A N 1
ATOM 938 C CA . ARG A 1 116 ? 2.796 4.295 18.476 1.00 94.62 116 ARG A CA 1
ATOM 939 C C . ARG A 1 116 ? 3.344 3.082 19.227 1.00 94.62 116 ARG A C 1
ATOM 941 O O . ARG A 1 116 ? 3.877 3.211 20.330 1.00 94.62 116 ARG A O 1
ATOM 948 N N . GLY A 1 117 ? 3.286 1.915 18.601 1.00 94.56 117 GLY A N 1
ATOM 949 C CA . GLY A 1 117 ? 3.848 0.680 19.133 1.00 94.56 117 GLY A CA 1
ATOM 950 C C . GLY A 1 117 ? 3.517 -0.534 18.275 1.00 94.56 117 GLY A C 1
ATOM 951 O O . GLY A 1 117 ? 2.640 -0.491 17.421 1.00 94.56 117 GLY A O 1
ATOM 952 N N . ARG A 1 118 ? 4.222 -1.637 18.515 1.00 93.75 118 ARG A N 1
ATOM 953 C CA . ARG A 1 118 ? 4.005 -2.905 17.821 1.00 93.75 118 ARG A CA 1
ATOM 954 C C . ARG A 1 118 ? 3.261 -3.870 18.727 1.00 93.75 118 ARG A C 1
ATOM 956 O O . ARG A 1 118 ? 3.729 -4.164 19.824 1.00 93.75 118 ARG A O 1
ATOM 963 N N . VAL A 1 119 ? 2.131 -4.393 18.267 1.00 95.12 119 VAL A N 1
ATOM 964 C CA . VAL A 1 119 ? 1.447 -5.490 18.962 1.00 95.12 119 VAL A CA 1
ATOM 965 C C . VAL A 1 119 ? 2.326 -6.743 18.888 1.00 95.12 119 VAL A C 1
ATOM 967 O O . VAL A 1 119 ? 2.699 -7.176 17.800 1.00 95.12 119 VAL A O 1
ATOM 970 N N . GLU A 1 120 ? 2.675 -7.320 20.036 1.00 94.81 120 GLU A N 1
ATOM 971 C CA . GLU A 1 120 ? 3.482 -8.547 20.117 1.00 94.81 120 GLU A CA 1
ATOM 972 C C . GLU A 1 120 ? 2.628 -9.788 20.341 1.00 94.81 120 GLU A C 1
ATOM 974 O O . GLU A 1 120 ? 2.923 -10.858 19.812 1.00 94.81 120 GLU A O 1
ATOM 979 N N . SER A 1 121 ? 1.568 -9.653 21.135 1.00 95.12 121 SER A N 1
ATOM 980 C CA . SER A 1 121 ? 0.650 -10.745 21.428 1.00 95.12 121 SER A CA 1
ATOM 981 C C . SER A 1 121 ? -0.727 -10.226 21.828 1.00 95.12 121 SER A C 1
ATOM 983 O O . SER A 1 121 ? -0.901 -9.068 22.221 1.00 95.12 121 SER A O 1
ATOM 985 N N . MET A 1 122 ? -1.720 -11.104 21.698 1.00 94.88 122 MET A N 1
ATOM 986 C CA . MET A 1 122 ? -3.083 -10.862 22.148 1.00 94.88 122 MET A CA 1
ATOM 987 C C . MET A 1 122 ? -3.590 -12.087 22.896 1.00 94.88 122 MET A C 1
ATOM 989 O O . MET A 1 122 ? -3.570 -13.199 22.369 1.00 94.88 122 MET A O 1
ATOM 993 N N . GLU A 1 123 ? -4.102 -11.871 24.098 1.00 93.88 123 GLU A N 1
ATOM 994 C CA . GLU A 1 123 ? -4.787 -12.886 24.886 1.00 93.88 123 GLU A CA 1
ATOM 995 C C . GLU A 1 123 ? -6.292 -12.647 24.789 1.00 93.88 123 GLU A C 1
ATOM 997 O O . GLU A 1 123 ? -6.826 -11.675 25.331 1.00 93.88 123 GLU A O 1
ATOM 1002 N N . CYS A 1 124 ? -6.987 -13.536 24.080 1.00 90.38 124 CYS A N 1
ATOM 1003 C CA . CYS A 1 124 ? -8.437 -13.478 23.923 1.00 90.38 124 CYS A CA 1
ATOM 1004 C C . CYS A 1 124 ? -9.110 -14.476 24.870 1.00 90.38 124 CYS A C 1
ATOM 1006 O O . CYS A 1 124 ? -8.739 -15.648 24.917 1.00 90.38 124 CYS A O 1
ATOM 1008 N N . ASN A 1 125 ? -10.131 -14.026 25.599 1.00 85.00 125 ASN A N 1
ATOM 1009 C CA . ASN A 1 125 ? -10.918 -14.864 26.499 1.00 85.00 125 ASN A CA 1
ATOM 1010 C C . ASN A 1 125 ? -12.410 -14.571 26.303 1.00 85.00 125 ASN A C 1
ATOM 1012 O O . ASN A 1 125 ? -12.813 -13.418 26.252 1.00 85.00 125 ASN A O 1
ATOM 1016 N N . SER A 1 126 ? -13.243 -15.612 26.245 1.00 80.56 126 SER A N 1
ATOM 1017 C CA . SER A 1 126 ? -14.706 -15.476 26.124 1.00 80.56 126 SER A CA 1
ATOM 1018 C C . SER A 1 126 ? -15.388 -14.697 27.264 1.00 80.56 126 SER A C 1
ATOM 1020 O O . SER A 1 126 ? -16.519 -14.254 27.097 1.00 80.56 126 SER A O 1
ATOM 1022 N N . LYS A 1 127 ? -14.735 -14.549 28.425 1.00 86.06 127 LYS A N 1
ATOM 1023 C CA . LYS A 1 127 ? -15.310 -13.949 29.643 1.00 86.06 127 LYS A CA 1
ATOM 1024 C C . LYS A 1 127 ? -14.747 -12.572 29.995 1.00 86.06 127 LYS A C 1
ATOM 1026 O O . LYS A 1 127 ? -15.274 -11.928 30.897 1.00 86.06 127 LYS A O 1
ATOM 1031 N N . THR A 1 128 ? -13.664 -12.136 29.355 1.00 89.94 128 THR A N 1
ATOM 1032 C CA . THR A 1 128 ? -12.989 -10.871 29.681 1.00 89.94 128 THR A CA 1
ATOM 1033 C C . THR A 1 128 ? -12.597 -10.133 28.415 1.00 89.94 128 THR A C 1
ATOM 1035 O O . THR A 1 128 ? -12.434 -10.748 27.366 1.00 89.94 128 THR A O 1
ATOM 1038 N N . LYS A 1 129 ? -12.366 -8.821 28.530 1.00 91.44 129 LYS A N 1
ATOM 1039 C CA . LYS A 1 129 ? -11.761 -8.044 27.444 1.00 91.44 129 LYS A CA 1
ATOM 1040 C C . LYS A 1 129 ? -10.460 -8.700 26.988 1.00 91.44 129 LYS A C 1
ATOM 1042 O O . LYS A 1 129 ? -9.713 -9.235 27.816 1.00 91.44 129 LYS A O 1
ATOM 1047 N N . ALA A 1 130 ? -10.205 -8.654 25.686 1.00 93.75 130 ALA A N 1
ATOM 1048 C CA . ALA A 1 130 ? -8.949 -9.124 25.134 1.00 93.75 130 ALA A CA 1
ATOM 1049 C C . ALA A 1 130 ? -7.818 -8.234 25.650 1.00 93.75 130 ALA A C 1
ATOM 1051 O O . ALA A 1 130 ? -7.971 -7.012 25.697 1.00 93.75 130 ALA A O 1
ATOM 1052 N N . LYS A 1 131 ? -6.700 -8.841 26.049 1.00 95.31 131 LYS A N 1
ATOM 1053 C CA . LYS A 1 131 ? -5.499 -8.117 26.474 1.00 95.31 131 LYS A CA 1
ATOM 1054 C C . LYS A 1 131 ? -4.517 -8.077 25.320 1.00 95.31 131 LYS A C 1
ATOM 1056 O O . LYS A 1 131 ? -4.200 -9.115 24.749 1.00 95.31 131 LYS A O 1
ATOM 1061 N N . ILE A 1 132 ? -4.041 -6.889 24.988 1.00 95.62 132 ILE A N 1
ATOM 1062 C CA . ILE A 1 132 ? -3.135 -6.655 23.871 1.00 95.62 132 ILE A CA 1
ATOM 1063 C C . ILE A 1 132 ? -1.823 -6.142 24.440 1.00 95.62 132 ILE A C 1
ATOM 1065 O O . ILE A 1 132 ? -1.794 -5.101 25.098 1.00 95.62 132 ILE A O 1
ATOM 1069 N N . VAL A 1 133 ? -0.752 -6.885 24.184 1.00 96.44 133 VAL A N 1
ATOM 1070 C CA . VAL A 1 133 ? 0.605 -6.546 24.606 1.00 96.44 133 VAL A CA 1
ATOM 1071 C C . VAL A 1 133 ? 1.261 -5.749 23.489 1.00 96.44 133 VAL A C 1
ATOM 1073 O O . VAL A 1 133 ? 1.382 -6.232 22.361 1.00 96.44 133 VAL A O 1
ATOM 1076 N N . ILE A 1 134 ? 1.662 -4.518 23.796 1.00 96.31 134 ILE A N 1
ATOM 1077 C CA . ILE A 1 134 ? 2.236 -3.579 22.835 1.00 96.31 134 ILE A CA 1
ATOM 1078 C C . ILE A 1 134 ? 3.652 -3.224 23.271 1.00 96.31 134 ILE A C 1
ATOM 1080 O O . ILE A 1 134 ? 3.857 -2.661 24.349 1.00 96.31 134 ILE A O 1
ATOM 1084 N N . ARG A 1 135 ? 4.622 -3.488 22.400 1.00 96.06 135 ARG A N 1
ATOM 1085 C CA . ARG A 1 135 ? 5.987 -2.987 22.532 1.00 96.06 135 ARG A CA 1
ATOM 1086 C C . ARG A 1 135 ? 6.057 -1.558 22.011 1.00 96.06 135 ARG A C 1
ATOM 1088 O O . ARG A 1 135 ? 5.777 -1.302 20.841 1.00 96.06 135 ARG A O 1
ATOM 1095 N N . THR A 1 136 ? 6.440 -0.627 22.871 1.00 91.75 136 THR A N 1
ATOM 1096 C CA . THR A 1 136 ? 6.612 0.788 22.528 1.00 91.75 136 THR A CA 1
ATOM 1097 C C . THR A 1 136 ? 8.086 1.108 22.246 1.00 91.75 136 THR A C 1
ATOM 1099 O O . THR A 1 136 ? 8.931 0.210 22.155 1.00 91.75 136 THR A O 1
ATOM 1102 N N . ALA A 1 137 ? 8.415 2.392 22.077 1.00 81.38 137 ALA A N 1
ATOM 1103 C CA . ALA A 1 137 ? 9.800 2.829 21.952 1.00 81.38 137 ALA A CA 1
ATOM 1104 C C . ALA A 1 137 ? 10.654 2.353 23.150 1.00 81.3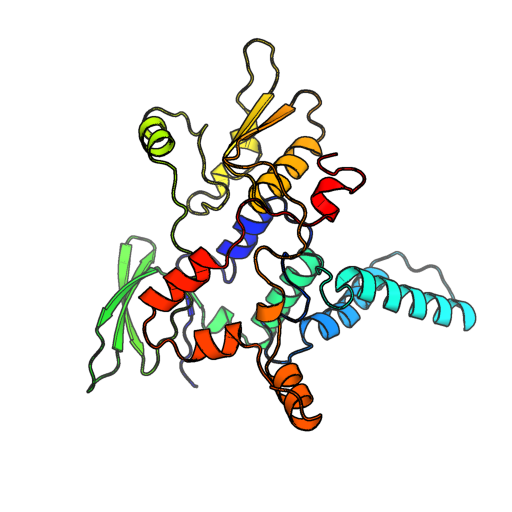8 137 ALA A C 1
ATOM 1106 O O . ALA A 1 137 ? 10.169 2.199 24.274 1.00 81.38 137 ALA A O 1
ATOM 1107 N N . PHE A 1 138 ? 11.946 2.116 22.900 1.00 79.19 138 PHE A N 1
ATOM 1108 C CA . PHE A 1 138 ? 12.912 1.624 23.896 1.00 79.19 138 PHE A CA 1
ATOM 1109 C C . PHE A 1 138 ? 12.600 0.231 24.474 1.00 79.19 138 PHE A C 1
ATOM 1111 O O . PHE A 1 138 ? 13.019 -0.083 25.585 1.00 79.19 138 PHE A O 1
ATOM 1118 N N . SER A 1 139 ? 11.866 -0.608 23.734 1.00 83.00 139 SER A N 1
ATOM 1119 C CA . SER A 1 139 ? 11.538 -1.991 24.126 1.00 83.00 139 SER A CA 1
ATOM 1120 C C . SER A 1 139 ? 10.735 -2.108 25.428 1.00 83.00 139 SER A C 1
ATOM 1122 O O . SER A 1 139 ? 10.691 -3.170 26.048 1.00 83.00 139 SER A O 1
ATOM 1124 N N . THR A 1 140 ? 10.071 -1.028 25.843 1.00 90.75 140 THR A N 1
ATOM 1125 C CA . THR A 1 140 ? 9.130 -1.065 26.965 1.00 90.75 140 THR A CA 1
ATOM 1126 C C . THR A 1 140 ? 7.805 -1.664 26.506 1.00 90.75 140 THR A C 1
ATOM 1128 O O . THR A 1 140 ? 7.366 -1.439 25.378 1.00 90.75 140 THR A O 1
ATOM 1131 N N . THR A 1 141 ? 7.160 -2.438 27.375 1.00 94.25 141 THR A N 1
ATOM 1132 C CA . THR A 1 141 ? 5.897 -3.110 27.058 1.00 94.25 141 THR A CA 1
ATOM 1133 C C . THR A 1 141 ? 4.756 -2.477 27.841 1.00 94.25 141 THR A C 1
ATOM 1135 O O . THR A 1 141 ? 4.874 -2.260 29.045 1.00 94.25 141 THR A O 1
ATOM 1138 N N . THR A 1 142 ? 3.644 -2.205 27.165 1.00 94.69 142 THR A N 1
ATOM 1139 C CA . THR A 1 142 ? 2.379 -1.804 27.786 1.00 94.69 142 THR A CA 1
ATOM 1140 C C . THR A 1 142 ? 1.282 -2.800 27.433 1.00 94.69 142 THR A C 1
ATOM 1142 O O . THR A 1 142 ? 1.385 -3.536 26.452 1.00 94.69 142 THR A O 1
ATOM 1145 N N . THR A 1 143 ? 0.226 -2.848 28.239 1.00 94.88 143 THR A N 1
ATOM 1146 C CA . THR A 1 143 ? -0.943 -3.691 27.977 1.00 94.88 143 THR A CA 1
ATOM 1147 C C . THR A 1 143 ? -2.188 -2.829 27.902 1.00 94.88 143 THR A C 1
ATOM 1149 O O . THR A 1 143 ? -2.465 -2.050 28.813 1.00 94.88 143 THR A O 1
ATOM 1152 N N . VAL A 1 144 ? -2.967 -3.008 26.840 1.00 93.81 144 VAL A N 1
ATOM 1153 C CA . VAL A 1 144 ? -4.293 -2.399 26.693 1.00 93.81 144 VAL A CA 1
ATOM 1154 C C . VAL A 1 144 ? -5.361 -3.484 26.674 1.00 93.81 144 VAL A C 1
ATOM 1156 O O . VAL A 1 144 ? -5.075 -4.647 26.394 1.00 93.81 144 VAL A O 1
ATOM 1159 N N . SER A 1 145 ? -6.594 -3.126 27.023 1.00 93.88 145 SER A N 1
ATOM 1160 C CA . SER A 1 145 ? -7.736 -4.044 26.986 1.00 93.88 145 SER A CA 1
ATOM 1161 C C . SER A 1 145 ? -8.784 -3.546 26.000 1.00 93.88 145 SER A C 1
ATOM 1163 O O . SER A 1 145 ? -9.104 -2.360 26.019 1.00 93.88 145 SER A O 1
ATOM 1165 N N . ALA A 1 146 ? -9.345 -4.438 25.184 1.00 93.19 146 ALA A N 1
ATOM 1166 C CA . ALA A 1 146 ? -10.358 -4.092 24.186 1.00 93.19 146 ALA A CA 1
ATOM 1167 C C . ALA A 1 146 ? -11.508 -5.108 24.153 1.00 93.19 146 ALA A C 1
ATOM 1169 O O . ALA A 1 146 ? -11.301 -6.309 24.337 1.00 93.19 146 ALA A O 1
ATOM 1170 N N . ASP A 1 147 ? -12.723 -4.614 23.909 1.00 91.88 147 ASP A N 1
ATOM 1171 C CA . ASP A 1 147 ? -13.910 -5.451 23.683 1.00 91.88 147 ASP A CA 1
ATOM 1172 C C . ASP A 1 147 ? -13.955 -5.983 22.244 1.00 91.88 147 ASP A C 1
ATOM 1174 O O . ASP A 1 147 ? -14.363 -7.115 22.007 1.00 91.88 147 ASP A O 1
ATOM 1178 N N . ASN A 1 148 ? -13.501 -5.170 21.286 1.00 91.62 148 ASN A N 1
ATOM 1179 C CA . ASN A 1 148 ? -13.475 -5.498 19.867 1.00 91.62 148 ASN A CA 1
ATOM 1180 C C . ASN A 1 148 ? -12.087 -5.205 19.302 1.00 91.62 148 ASN A C 1
ATOM 1182 O O . ASN A 1 148 ? -11.481 -4.187 19.634 1.00 91.62 148 ASN A O 1
ATOM 1186 N N . ILE A 1 149 ? -11.601 -6.088 18.432 1.00 92.94 149 ILE A N 1
ATOM 1187 C CA . ILE A 1 149 ? -10.301 -5.954 17.776 1.00 92.94 149 ILE A CA 1
ATOM 1188 C C . ILE A 1 149 ? -10.515 -6.063 16.272 1.00 92.94 149 ILE A C 1
ATOM 1190 O O . ILE A 1 149 ? -11.137 -7.010 15.791 1.00 92.94 149 ILE A O 1
ATOM 1194 N N . VAL A 1 150 ? -9.950 -5.112 15.533 1.00 93.62 150 VAL A N 1
ATOM 1195 C CA . VAL A 1 150 ? -9.857 -5.165 14.075 1.00 93.62 150 VAL A CA 1
ATOM 1196 C C . VAL A 1 150 ? -8.387 -5.309 13.704 1.00 93.62 150 VAL A C 1
ATOM 1198 O O . VAL A 1 150 ? -7.564 -4.483 14.087 1.00 93.62 150 VAL A O 1
ATOM 1201 N N . LEU A 1 151 ? -8.055 -6.360 12.954 1.00 92.06 151 LEU A N 1
ATOM 1202 C CA . LEU A 1 151 ? -6.701 -6.583 12.449 1.00 92.06 151 LEU A CA 1
ATOM 1203 C C . LEU A 1 151 ? -6.582 -6.031 11.029 1.00 92.06 151 LEU A C 1
ATOM 1205 O O . LEU A 1 151 ? -7.068 -6.637 10.076 1.00 92.06 151 LEU A O 1
ATOM 1209 N N . ALA A 1 152 ? -5.912 -4.887 10.904 1.00 91.62 152 ALA A N 1
ATOM 1210 C CA . ALA A 1 152 ? -5.640 -4.203 9.641 1.00 91.62 152 ALA A CA 1
ATOM 1211 C C . ALA A 1 152 ? -4.126 -4.125 9.365 1.00 91.62 152 ALA A C 1
ATOM 1213 O O . ALA A 1 152 ? -3.591 -3.073 9.037 1.00 91.62 152 ALA A O 1
ATOM 1214 N N . VAL A 1 153 ? -3.428 -5.254 9.515 1.00 85.88 153 VAL A N 1
ATOM 1215 C CA . VAL A 1 153 ? -1.951 -5.353 9.493 1.00 85.88 153 VAL A CA 1
ATOM 1216 C C . VAL A 1 153 ? -1.312 -5.208 8.103 1.00 85.88 153 VAL A C 1
ATOM 1218 O O . VAL A 1 153 ? -0.096 -5.267 7.969 1.00 85.88 153 VAL A O 1
ATOM 1221 N N . GLY A 1 154 ? -2.111 -4.993 7.055 1.00 83.31 154 GLY A N 1
ATOM 1222 C CA . GLY A 1 154 ? -1.610 -4.832 5.693 1.00 83.31 154 GLY A CA 1
ATOM 1223 C C . GLY A 1 154 ? -1.012 -6.119 5.110 1.00 83.31 154 GLY A C 1
ATOM 1224 O O . GLY A 1 154 ? -1.493 -7.218 5.377 1.00 83.31 154 GLY A O 1
ATOM 1225 N N . ASN A 1 155 ? -0.004 -5.956 4.251 1.00 76.38 155 ASN A N 1
ATOM 1226 C CA . ASN A 1 155 ? 0.749 -7.069 3.668 1.00 76.38 155 ASN A CA 1
ATOM 1227 C C . ASN A 1 155 ? 1.824 -7.561 4.641 1.00 76.38 155 ASN A C 1
ATOM 1229 O O . ASN A 1 155 ? 2.358 -6.755 5.401 1.00 76.38 155 ASN A O 1
ATOM 1233 N N . ASP A 1 156 ? 2.187 -8.839 4.520 1.00 73.31 156 ASP A N 1
ATOM 1234 C CA . ASP A 1 156 ? 3.325 -9.433 5.226 1.00 73.31 156 ASP A CA 1
ATOM 1235 C C . ASP A 1 156 ? 4.637 -8.678 4.951 1.00 73.31 156 ASP A C 1
ATOM 1237 O O . ASP A 1 156 ? 4.764 -7.930 3.968 1.00 73.31 156 ASP A O 1
ATOM 1241 N N . ASP A 1 157 ? 5.624 -8.919 5.817 1.00 79.19 157 ASP A N 1
ATOM 1242 C CA . ASP A 1 157 ? 6.977 -8.408 5.639 1.00 79.19 157 ASP A CA 1
ATOM 1243 C C . ASP A 1 157 ? 7.516 -8.800 4.255 1.00 79.19 157 ASP A C 1
ATOM 1245 O O . ASP A 1 157 ? 7.310 -9.934 3.798 1.00 79.19 157 ASP A O 1
ATOM 1249 N N . PRO A 1 158 ? 8.188 -7.878 3.545 1.00 82.31 158 PRO A N 1
ATOM 1250 C CA . PRO A 1 158 ? 8.668 -8.181 2.215 1.00 82.31 158 PRO A CA 1
ATOM 1251 C C . PRO A 1 158 ? 9.662 -9.347 2.213 1.00 82.31 158 PRO A C 1
ATOM 1253 O O . PRO A 1 158 ? 10.665 -9.331 2.920 1.00 82.31 158 PRO A O 1
ATOM 1256 N N . LEU A 1 159 ? 9.389 -10.360 1.389 1.00 81.94 159 LEU A N 1
ATOM 1257 C CA . LEU A 1 159 ? 10.211 -11.564 1.315 1.00 81.94 159 LEU A CA 1
ATOM 1258 C C . LEU A 1 159 ? 11.280 -11.427 0.231 1.00 81.94 159 LEU A C 1
ATOM 1260 O O . LEU A 1 159 ? 10.969 -11.238 -0.949 1.00 81.94 159 LEU A O 1
ATOM 1264 N N . LEU A 1 160 ? 12.540 -11.589 0.625 1.00 85.31 160 LEU A N 1
ATOM 1265 C CA . LEU A 1 160 ? 13.650 -11.755 -0.306 1.00 85.31 160 LEU A CA 1
ATOM 1266 C C . LEU A 1 160 ? 13.733 -13.216 -0.787 1.00 85.31 160 LEU A C 1
ATOM 1268 O O . LEU A 1 160 ? 13.507 -14.139 0.001 1.00 85.31 160 LEU A O 1
ATOM 1272 N N . PRO A 1 161 ? 14.066 -13.460 -2.069 1.00 87.75 161 PRO A N 1
ATOM 1273 C CA . PRO A 1 161 ? 14.417 -14.797 -2.535 1.00 87.75 161 PRO A CA 1
ATOM 1274 C C . PRO A 1 161 ? 15.594 -15.373 -1.740 1.00 87.75 161 PRO A C 1
ATOM 1276 O O . PRO A 1 161 ? 16.505 -14.636 -1.376 1.00 87.75 161 PRO A O 1
ATOM 1279 N N . GLU A 1 162 ? 15.628 -16.695 -1.557 1.00 90.50 162 GLU A N 1
ATOM 1280 C CA . GLU A 1 162 ? 16.678 -17.386 -0.787 1.00 90.50 162 GLU A CA 1
ATOM 1281 C C . GLU A 1 162 ? 18.099 -16.977 -1.209 1.00 90.50 162 GLU A C 1
ATOM 1283 O O . GLU A 1 162 ? 18.941 -16.670 -0.368 1.00 90.50 162 GLU A O 1
ATOM 1288 N N . TRP A 1 163 ? 18.352 -16.893 -2.518 1.00 89.88 163 TRP A N 1
ATOM 1289 C CA . TRP A 1 163 ? 19.656 -16.484 -3.041 1.00 89.88 163 TRP A CA 1
ATOM 1290 C C . TRP A 1 163 ? 20.044 -15.058 -2.622 1.00 89.88 163 TRP A C 1
ATOM 1292 O O . TRP A 1 163 ? 21.217 -14.807 -2.368 1.00 89.88 163 TRP A O 1
ATOM 1302 N N . ALA A 1 164 ? 19.081 -14.137 -2.516 1.00 87.06 164 ALA A N 1
ATOM 1303 C CA . ALA A 1 164 ? 19.321 -12.754 -2.111 1.00 87.06 164 ALA A CA 1
ATOM 1304 C C . ALA A 1 164 ? 19.581 -12.677 -0.602 1.00 87.06 164 ALA A C 1
ATOM 1306 O O . ALA A 1 164 ? 20.531 -12.028 -0.170 1.00 87.06 164 ALA A O 1
ATOM 1307 N N . THR A 1 165 ? 18.806 -13.423 0.191 1.00 85.25 165 THR A N 1
ATOM 1308 C CA . THR A 1 165 ? 19.007 -13.557 1.641 1.00 85.25 165 THR A CA 1
ATOM 1309 C C . THR A 1 165 ? 20.390 -14.115 1.976 1.00 85.25 165 THR A C 1
ATOM 1311 O O . THR A 1 165 ? 21.029 -13.650 2.913 1.00 85.25 165 THR A O 1
ATOM 1314 N N . ASN A 1 166 ? 20.890 -15.069 1.188 1.00 86.44 166 ASN A N 1
ATOM 1315 C CA . ASN A 1 166 ? 22.219 -15.654 1.387 1.00 86.44 166 ASN A CA 1
ATOM 1316 C C . ASN A 1 166 ? 23.369 -14.686 1.048 1.00 86.44 166 ASN A C 1
ATOM 1318 O O . ASN A 1 166 ? 24.478 -14.853 1.559 1.00 86.44 166 ASN A O 1
ATOM 1322 N N . LEU A 1 167 ? 23.122 -13.686 0.196 1.00 83.62 167 LEU A N 1
ATOM 1323 C CA . LEU A 1 167 ? 24.108 -12.672 -0.186 1.00 83.62 167 LEU A CA 1
ATOM 1324 C C . LEU A 1 167 ? 24.094 -11.455 0.746 1.00 83.62 167 LEU A C 1
ATOM 1326 O O . LEU A 1 167 ? 25.160 -10.906 1.012 1.00 83.62 167 LEU A O 1
ATOM 1330 N N . ALA A 1 168 ? 22.928 -11.084 1.285 1.00 73.88 168 ALA A N 1
ATOM 1331 C CA . ALA A 1 168 ? 22.736 -9.881 2.097 1.00 73.88 168 ALA A CA 1
ATOM 1332 C C . ALA A 1 168 ? 23.757 -9.690 3.248 1.00 73.88 168 ALA A C 1
ATOM 1334 O O . ALA A 1 168 ? 24.260 -8.583 3.400 1.00 73.88 168 ALA A O 1
ATOM 1335 N N . PRO A 1 169 ? 24.168 -10.719 4.025 1.00 69.25 169 PRO A N 1
ATOM 1336 C CA . PRO A 1 169 ? 25.148 -10.534 5.105 1.00 69.25 169 PRO A CA 1
ATOM 1337 C C . PRO A 1 169 ? 26.553 -10.137 4.636 1.00 69.25 169 PRO A C 1
ATOM 1339 O O . PRO A 1 169 ? 27.370 -9.693 5.438 1.00 69.25 169 PRO A O 1
ATOM 1342 N N . ARG A 1 170 ? 26.870 -10.376 3.361 1.00 64.06 170 ARG A N 1
ATOM 1343 C CA . ARG A 1 170 ? 28.164 -10.052 2.737 1.00 64.06 170 ARG A CA 1
ATOM 1344 C C . ARG A 1 170 ? 28.063 -8.848 1.811 1.00 64.06 170 ARG A C 1
ATOM 1346 O O . ARG A 1 170 ? 29.049 -8.479 1.179 1.00 64.06 170 ARG A O 1
ATOM 1353 N N . ASP A 1 171 ? 26.867 -8.300 1.699 1.00 67.44 171 ASP A N 1
ATOM 1354 C CA . ASP A 1 171 ? 26.535 -7.250 0.775 1.00 67.44 171 ASP A CA 1
ATOM 1355 C C . ASP A 1 171 ? 26.623 -5.889 1.469 1.00 67.44 171 ASP A C 1
ATOM 1357 O O . ASP A 1 171 ? 26.219 -5.724 2.617 1.00 67.44 171 ASP A O 1
ATOM 1361 N N . ASN A 1 172 ? 27.162 -4.900 0.764 1.00 66.31 172 ASN A N 1
ATOM 1362 C CA . ASN A 1 172 ? 27.303 -3.541 1.274 1.00 66.31 172 ASN A CA 1
ATOM 1363 C C . ASN A 1 172 ? 26.040 -2.720 0.949 1.00 66.31 172 ASN A C 1
ATOM 1365 O O . ASN A 1 172 ? 26.135 -1.678 0.303 1.00 66.31 172 ASN A O 1
ATOM 1369 N N . ASN A 1 173 ? 24.863 -3.233 1.333 1.00 70.94 173 ASN A N 1
ATOM 1370 C CA . ASN A 1 173 ? 23.534 -2.677 1.027 1.00 70.94 173 ASN A CA 1
ATOM 1371 C C . ASN A 1 173 ? 23.211 -2.515 -0.480 1.00 70.94 173 ASN A C 1
ATOM 1373 O O . ASN A 1 173 ? 22.423 -1.645 -0.852 1.00 70.94 173 ASN A O 1
ATOM 1377 N N . SER A 1 174 ? 23.784 -3.333 -1.370 1.00 76.75 174 SER A N 1
ATOM 1378 C CA . SER A 1 174 ? 23.441 -3.312 -2.803 1.00 76.75 174 SER A CA 1
ATOM 1379 C C . SER A 1 174 ? 22.142 -4.061 -3.138 1.00 76.75 174 SER A C 1
ATOM 1381 O O . SER A 1 174 ? 21.556 -3.853 -4.202 1.00 76.75 174 SER A O 1
ATOM 1383 N N . ILE A 1 175 ? 21.657 -4.904 -2.224 1.00 83.88 175 ILE A N 1
ATOM 1384 C CA . ILE A 1 175 ? 20.425 -5.680 -2.333 1.00 83.88 175 ILE A CA 1
ATOM 1385 C C . ILE A 1 175 ? 19.427 -5.167 -1.298 1.00 83.88 175 ILE A C 1
ATOM 1387 O O . ILE A 1 175 ? 19.595 -5.351 -0.094 1.00 83.88 175 ILE A O 1
ATOM 1391 N N . THR A 1 176 ? 18.329 -4.589 -1.776 1.00 82.75 176 THR A N 1
ATOM 1392 C CA . THR A 1 176 ? 17.222 -4.130 -0.932 1.00 82.75 176 THR A CA 1
ATOM 1393 C C . THR A 1 176 ? 15.884 -4.581 -1.503 1.00 82.75 176 THR A C 1
ATOM 1395 O O . THR A 1 176 ? 15.724 -4.792 -2.711 1.00 82.75 176 THR A O 1
ATOM 1398 N N . HIS A 1 177 ? 14.890 -4.750 -0.631 1.00 87.75 177 HIS A N 1
ATOM 1399 C CA . HIS A 1 177 ? 13.524 -4.970 -1.079 1.00 87.75 177 HIS A CA 1
ATOM 1400 C C . HIS A 1 177 ? 12.798 -3.624 -1.207 1.00 87.75 177 HIS A C 1
ATOM 1402 O O . HIS A 1 177 ? 12.616 -2.914 -0.228 1.00 87.75 177 HIS A O 1
ATOM 1408 N N . LEU A 1 178 ? 12.265 -3.323 -2.394 1.00 87.75 178 LEU A N 1
ATOM 1409 C CA . LEU A 1 178 ? 11.621 -2.041 -2.734 1.00 87.75 178 LEU A CA 1
ATOM 1410 C C . LEU A 1 178 ? 10.513 -1.563 -1.768 1.00 87.75 178 LEU A C 1
ATOM 1412 O O . LEU A 1 178 ? 10.218 -0.377 -1.685 1.00 87.75 178 LEU A O 1
ATOM 1416 N N . LEU A 1 179 ? 9.832 -2.499 -1.106 1.00 88.56 179 LEU A N 1
ATOM 1417 C CA . LEU A 1 179 ? 8.726 -2.234 -0.171 1.00 88.56 179 LEU A CA 1
ATOM 1418 C C . LEU A 1 179 ? 9.116 -2.315 1.312 1.00 88.56 179 LEU A C 1
ATOM 1420 O O . LEU A 1 179 ? 8.231 -2.225 2.170 1.00 88.56 179 LEU A O 1
ATOM 1424 N N . ASP A 1 180 ? 10.394 -2.546 1.606 1.00 86.62 180 ASP A N 1
ATOM 1425 C CA . ASP A 1 180 ? 10.904 -2.540 2.972 1.00 86.62 180 ASP A CA 1
ATOM 1426 C C . ASP A 1 180 ? 10.978 -1.099 3.469 1.00 86.62 180 ASP A C 1
ATOM 1428 O O . ASP A 1 180 ? 11.581 -0.244 2.835 1.00 86.62 180 ASP A O 1
ATOM 1432 N N . VAL A 1 181 ? 10.311 -0.821 4.583 1.00 81.56 181 VAL A N 1
ATOM 1433 C CA . VAL A 1 181 ? 10.230 0.512 5.196 1.00 81.56 181 VAL A CA 1
ATOM 1434 C C . VAL A 1 181 ? 10.916 0.551 6.560 1.00 81.56 181 VAL A C 1
ATOM 1436 O O . VAL A 1 181 ? 10.796 1.545 7.274 1.00 81.56 181 VAL A O 1
ATOM 1439 N N . SER A 1 182 ? 11.618 -0.521 6.941 1.00 75.12 182 SER A N 1
ATOM 1440 C CA . SER A 1 182 ? 12.351 -0.593 8.208 1.00 75.12 182 SER A CA 1
ATOM 1441 C C . SER A 1 182 ? 13.519 0.396 8.255 1.00 75.12 182 SER A C 1
ATOM 1443 O O . SER A 1 182 ? 13.825 0.942 9.314 1.00 75.12 182 SER A O 1
ATOM 1445 N N . ASN A 1 183 ? 14.120 0.691 7.098 1.00 64.50 183 ASN A N 1
ATOM 1446 C CA . ASN A 1 183 ? 15.199 1.658 6.952 1.00 64.50 183 ASN A CA 1
ATOM 1447 C C . ASN A 1 183 ? 14.890 2.652 5.812 1.00 64.50 183 ASN A C 1
ATOM 1449 O O . ASN A 1 183 ? 15.421 2.520 4.708 1.00 64.50 183 ASN A O 1
ATOM 1453 N N . PRO A 1 184 ? 14.027 3.659 6.044 1.00 54.50 184 PRO A N 1
ATOM 1454 C CA . PRO A 1 184 ? 13.604 4.605 5.006 1.00 54.50 184 PRO A CA 1
ATOM 1455 C C . PRO A 1 184 ? 14.775 5.419 4.427 1.00 54.50 184 PRO A C 1
ATOM 1457 O O . PRO A 1 184 ? 14.727 5.819 3.267 1.00 54.50 184 PRO A O 1
ATOM 1460 N N . SER A 1 185 ? 15.864 5.595 5.187 1.00 48.81 185 SER A N 1
ATOM 1461 C CA . SER A 1 185 ? 17.122 6.184 4.704 1.00 48.81 185 SER A CA 1
ATOM 1462 C C . SER A 1 185 ? 17.798 5.366 3.601 1.00 48.81 185 SER A C 1
ATOM 1464 O O . SER A 1 185 ? 18.357 5.970 2.693 1.00 48.81 185 SER A O 1
ATOM 1466 N N . SER A 1 186 ? 17.684 4.032 3.625 1.00 48.59 186 SER A N 1
ATOM 1467 C CA . SER A 1 186 ? 18.258 3.145 2.593 1.00 48.59 186 SER A CA 1
ATOM 1468 C C . SER A 1 186 ? 17.450 3.101 1.288 1.00 48.59 186 SER A C 1
ATOM 1470 O O . SER A 1 186 ? 17.962 2.707 0.245 1.00 48.59 186 SER A O 1
ATOM 1472 N N . ASN A 1 187 ? 16.190 3.557 1.329 1.00 49.38 187 ASN A N 1
ATOM 1473 C CA . ASN A 1 187 ? 15.341 3.751 0.148 1.00 49.38 187 ASN A CA 1
ATOM 1474 C C . ASN A 1 187 ? 15.450 5.160 -0.437 1.00 49.38 187 ASN A C 1
ATOM 1476 O O . ASN A 1 187 ? 14.795 5.455 -1.443 1.00 49.38 187 ASN A O 1
ATOM 1480 N N . ASN A 1 188 ? 16.235 6.050 0.181 1.00 50.53 188 ASN A N 1
ATOM 1481 C CA . ASN A 1 188 ? 16.610 7.264 -0.514 1.00 50.53 188 ASN A CA 1
ATOM 1482 C C . ASN A 1 188 ? 17.481 6.833 -1.682 1.00 50.53 188 ASN A C 1
ATOM 1484 O O . ASN A 1 188 ? 18.564 6.279 -1.500 1.00 50.53 188 ASN A O 1
ATOM 1488 N N . ASP A 1 189 ? 16.958 7.106 -2.873 1.00 53.31 189 ASP A N 1
ATOM 1489 C CA . ASP A 1 189 ? 17.589 6.911 -4.170 1.00 53.31 189 ASP A CA 1
ATOM 1490 C C . ASP A 1 189 ? 19.113 7.187 -4.102 1.00 53.31 189 ASP A C 1
ATOM 1492 O O . ASP A 1 189 ? 19.892 6.386 -4.610 1.00 53.31 189 ASP A O 1
ATOM 1496 N N . SER A 1 190 ? 19.553 8.181 -3.312 1.00 49.50 190 SER A N 1
ATOM 1497 C CA . SER A 1 190 ? 20.955 8.501 -3.007 1.00 49.50 190 SER A CA 1
ATOM 1498 C C . SER A 1 190 ? 21.885 7.337 -2.626 1.00 49.50 190 SER A C 1
ATOM 1500 O O . SER A 1 190 ? 23.029 7.385 -3.050 1.00 49.50 190 SER A O 1
ATOM 1502 N N . GLU A 1 191 ? 21.473 6.304 -1.879 1.00 48.09 191 GLU A N 1
ATOM 1503 C CA . GLU A 1 191 ? 22.395 5.203 -1.503 1.00 48.09 191 GLU A CA 1
ATOM 1504 C C . GLU A 1 191 ? 22.515 4.120 -2.588 1.00 48.09 191 GLU A C 1
ATOM 1506 O O . GLU A 1 191 ? 23.619 3.653 -2.878 1.00 48.09 191 GLU A O 1
ATOM 1511 N N . ILE A 1 192 ? 21.420 3.808 -3.294 1.00 53.06 192 ILE A N 1
ATOM 1512 C CA . ILE A 1 192 ? 21.427 2.922 -4.478 1.00 53.06 192 ILE A CA 1
ATOM 1513 C C . ILE A 1 192 ? 22.291 3.535 -5.606 1.00 53.06 192 ILE A C 1
ATOM 1515 O O . ILE A 1 192 ? 22.753 2.849 -6.517 1.00 53.06 192 ILE A O 1
ATOM 1519 N N . HIS A 1 193 ? 22.546 4.845 -5.550 1.00 52.25 193 HIS A N 1
ATOM 1520 C CA . HIS A 1 193 ? 23.250 5.617 -6.571 1.00 52.25 193 HIS A CA 1
ATOM 1521 C C . HIS A 1 193 ? 24.783 5.531 -6.558 1.00 52.25 193 HIS A C 1
ATOM 1523 O O . HIS A 1 193 ? 25.413 6.098 -7.454 1.00 52.25 193 HIS A O 1
ATOM 1529 N N . HIS A 1 194 ? 25.408 4.860 -5.591 1.00 55.03 194 HIS A N 1
ATOM 1530 C CA . HIS A 1 194 ? 26.867 4.937 -5.435 1.00 55.03 194 HIS A CA 1
ATOM 1531 C C . HIS A 1 194 ? 27.664 3.798 -6.080 1.00 55.03 194 HIS A C 1
ATOM 1533 O O . HIS A 1 194 ? 28.892 3.855 -6.073 1.00 55.03 194 HIS A O 1
ATOM 1539 N N . THR A 1 195 ? 27.011 2.796 -6.675 1.00 60.69 195 THR A N 1
ATOM 1540 C CA . THR A 1 195 ? 27.723 1.703 -7.354 1.00 60.69 195 THR A CA 1
ATOM 1541 C C . THR A 1 195 ? 27.749 1.922 -8.867 1.00 60.69 195 THR A C 1
ATOM 1543 O O . THR A 1 195 ? 26.721 1.967 -9.546 1.00 60.69 195 THR A O 1
ATOM 1546 N N . THR A 1 196 ? 28.953 2.102 -9.402 1.00 67.62 196 THR A N 1
ATOM 1547 C CA . THR A 1 196 ? 29.231 2.134 -10.838 1.00 67.62 196 THR A CA 1
ATOM 1548 C C . THR A 1 196 ? 30.015 0.887 -11.224 1.00 67.62 196 THR A C 1
ATOM 1550 O O . THR A 1 196 ? 30.753 0.315 -10.418 1.00 67.62 196 THR A O 1
ATOM 1553 N N . ASN A 1 197 ? 29.827 0.420 -12.455 1.00 69.94 197 ASN A N 1
ATOM 1554 C CA . ASN A 1 197 ? 30.665 -0.628 -13.014 1.00 69.94 197 ASN A CA 1
ATOM 1555 C C . ASN A 1 197 ? 32.071 -0.076 -13.334 1.00 69.94 197 ASN A C 1
ATOM 1557 O O . ASN A 1 197 ? 32.350 1.112 -13.164 1.00 69.94 197 ASN A O 1
ATOM 1561 N N . SER A 1 198 ? 32.960 -0.939 -13.831 1.00 69.44 198 SER A N 1
ATOM 1562 C CA . SER A 1 198 ? 34.326 -0.565 -14.230 1.00 69.44 198 SER A CA 1
ATOM 1563 C C . SER A 1 198 ? 34.398 0.578 -15.250 1.00 69.44 198 SER A C 1
ATOM 1565 O O . SER A 1 198 ? 35.413 1.265 -15.312 1.00 69.44 198 SER A O 1
ATOM 1567 N N . ASP A 1 199 ? 33.329 0.793 -16.018 1.00 73.75 199 ASP A N 1
ATOM 1568 C CA . ASP A 1 199 ? 33.238 1.810 -17.069 1.00 73.75 199 ASP A CA 1
ATOM 1569 C C . ASP A 1 199 ? 32.605 3.118 -16.562 1.00 73.75 199 ASP A C 1
ATOM 1571 O O . ASP A 1 199 ? 32.274 3.990 -17.361 1.00 73.75 199 ASP A O 1
ATOM 1575 N N . GLY A 1 200 ? 32.368 3.243 -15.250 1.00 75.12 200 GLY A N 1
ATOM 1576 C CA . GLY A 1 200 ? 31.684 4.390 -14.647 1.00 75.12 200 GLY A CA 1
ATOM 1577 C C . GLY A 1 200 ? 30.162 4.381 -14.820 1.00 75.12 200 GLY A C 1
ATOM 1578 O O . GLY A 1 200 ? 29.481 5.203 -14.215 1.00 75.12 200 GLY A O 1
ATOM 1579 N N . LYS A 1 201 ? 29.605 3.416 -15.563 1.00 77.00 201 LYS A N 1
ATOM 1580 C CA . LYS A 1 201 ? 28.165 3.312 -15.817 1.00 77.00 201 LYS A CA 1
ATOM 1581 C C . LYS A 1 201 ? 27.441 2.705 -14.631 1.00 77.00 201 LYS A C 1
ATOM 1583 O O . LYS A 1 201 ? 27.894 1.737 -14.017 1.00 77.00 201 LYS A O 1
ATOM 1588 N N . ARG A 1 202 ? 26.256 3.224 -14.344 1.00 80.50 202 ARG A N 1
ATOM 1589 C CA . ARG A 1 202 ? 25.390 2.684 -13.303 1.00 80.50 202 ARG A CA 1
ATOM 1590 C C . ARG A 1 202 ? 24.571 1.533 -13.867 1.00 80.50 202 ARG A C 1
ATOM 1592 O O . ARG A 1 202 ? 23.958 1.668 -14.921 1.00 80.50 202 ARG A O 1
ATOM 1599 N N . VAL A 1 203 ? 24.533 0.410 -13.159 1.00 85.31 203 VAL A N 1
ATOM 1600 C CA . VAL A 1 203 ? 23.748 -0.761 -13.564 1.00 85.31 203 VAL A CA 1
ATOM 1601 C C . VAL A 1 203 ? 22.848 -1.172 -12.410 1.00 85.31 203 VAL A C 1
ATOM 1603 O O . VAL A 1 203 ? 23.336 -1.501 -11.334 1.00 85.31 203 VAL A O 1
ATOM 1606 N N . VAL A 1 204 ? 21.535 -1.159 -12.633 1.00 87.69 204 VAL A N 1
ATOM 1607 C CA . VAL A 1 204 ? 20.535 -1.545 -11.631 1.00 87.69 204 VAL A CA 1
ATOM 1608 C C . VAL A 1 204 ? 19.762 -2.759 -12.129 1.00 87.69 204 VAL A C 1
ATOM 1610 O O . VAL A 1 204 ? 19.183 -2.728 -13.213 1.00 87.69 204 VAL A O 1
ATOM 1613 N N . ALA A 1 205 ? 19.718 -3.822 -11.326 1.00 90.88 205 ALA A N 1
ATOM 1614 C CA . ALA A 1 205 ? 18.900 -5.000 -11.591 1.00 90.88 205 ALA A CA 1
ATOM 1615 C C . ALA A 1 205 ? 17.643 -4.988 -10.710 1.00 90.88 205 ALA A C 1
ATOM 1617 O O . ALA A 1 205 ? 17.725 -4.986 -9.485 1.00 90.88 205 ALA A O 1
ATOM 1618 N N . ILE A 1 206 ? 16.468 -5.015 -11.335 1.00 92.31 206 ILE A N 1
ATOM 1619 C CA . ILE A 1 206 ? 15.169 -5.082 -10.665 1.00 92.31 206 ILE A CA 1
ATOM 1620 C C . ILE A 1 206 ? 14.631 -6.503 -10.797 1.00 92.31 206 ILE A C 1
ATOM 1622 O O . ILE A 1 206 ? 14.333 -6.971 -11.897 1.00 92.31 206 ILE A O 1
ATOM 1626 N N . ILE A 1 207 ? 14.474 -7.188 -9.665 1.00 93.00 207 ILE A N 1
ATOM 1627 C CA . ILE A 1 207 ? 13.950 -8.554 -9.623 1.00 93.00 207 ILE A CA 1
ATOM 1628 C C . ILE A 1 207 ? 12.425 -8.517 -9.474 1.00 93.00 207 ILE A C 1
ATOM 1630 O O . ILE A 1 207 ? 11.888 -8.226 -8.407 1.00 93.00 207 ILE A O 1
ATOM 1634 N N . GLY A 1 208 ? 11.712 -8.831 -10.554 1.00 91.69 208 GLY A N 1
ATOM 1635 C CA . GLY A 1 208 ? 10.251 -8.831 -10.623 1.00 91.69 208 GLY A CA 1
ATOM 1636 C C . GLY A 1 208 ? 9.730 -8.225 -11.925 1.00 91.69 208 GLY A C 1
ATOM 1637 O O . GLY A 1 208 ? 10.375 -7.385 -12.529 1.00 91.69 208 GLY A O 1
ATOM 1638 N N . GLY A 1 209 ? 8.541 -8.647 -12.366 1.00 90.38 209 GLY A N 1
ATOM 1639 C CA . GLY A 1 209 ? 7.908 -8.162 -13.609 1.00 90.38 209 GLY A CA 1
ATOM 1640 C C . GLY A 1 209 ? 6.512 -7.569 -13.410 1.00 90.38 209 GLY A C 1
ATOM 1641 O O . GLY A 1 209 ? 5.729 -7.504 -14.347 1.00 90.38 209 GLY A O 1
ATOM 1642 N N . GLY A 1 210 ? 6.149 -7.241 -12.168 1.00 90.06 210 GLY A N 1
ATOM 1643 C CA . GLY A 1 210 ? 4.856 -6.634 -11.851 1.00 90.06 210 GLY A CA 1
ATOM 1644 C C . GLY A 1 210 ? 4.906 -5.107 -11.853 1.00 90.06 210 GLY A C 1
ATOM 1645 O O . GLY A 1 210 ? 5.963 -4.502 -12.013 1.00 90.06 210 GLY A O 1
ATOM 1646 N N . ILE A 1 211 ? 3.758 -4.495 -11.559 1.00 90.31 211 ILE A N 1
ATOM 1647 C CA . ILE A 1 211 ? 3.572 -3.037 -11.514 1.00 90.31 211 ILE A CA 1
ATOM 1648 C C . ILE A 1 211 ? 4.671 -2.306 -10.721 1.00 90.31 211 ILE A C 1
ATOM 1650 O O . ILE A 1 211 ? 5.221 -1.330 -11.214 1.00 90.31 211 ILE A O 1
ATOM 1654 N N . SER A 1 212 ? 5.026 -2.779 -9.519 1.00 91.12 212 SER A N 1
ATOM 1655 C CA . SER A 1 212 ? 6.059 -2.123 -8.699 1.00 91.12 212 SER A CA 1
ATOM 1656 C C . SER A 1 212 ? 7.440 -2.108 -9.363 1.00 91.12 212 SER A C 1
ATOM 1658 O O . SER A 1 212 ? 8.151 -1.118 -9.239 1.00 91.12 212 SER A O 1
ATOM 1660 N N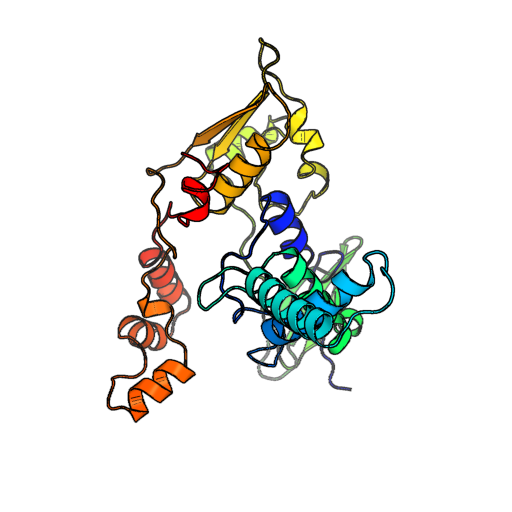 . ALA A 1 213 ? 7.813 -3.189 -10.056 1.00 91.94 213 ALA A N 1
ATOM 1661 C CA . ALA A 1 213 ? 9.107 -3.292 -10.725 1.00 91.94 213 ALA A CA 1
ATOM 1662 C C . ALA A 1 213 ? 9.190 -2.319 -11.905 1.00 91.94 213 ALA A C 1
ATOM 1664 O O . ALA A 1 213 ? 10.176 -1.606 -12.053 1.00 91.94 213 ALA A O 1
ATOM 1665 N N . VAL A 1 214 ? 8.119 -2.245 -12.698 1.00 91.38 214 VAL A N 1
ATOM 1666 C CA . VAL A 1 214 ? 8.050 -1.347 -13.855 1.00 91.38 214 VAL A CA 1
ATOM 1667 C C . VAL A 1 214 ? 7.976 0.112 -13.423 1.00 91.38 214 VAL A C 1
ATOM 1669 O O . VAL A 1 214 ? 8.697 0.931 -13.975 1.00 91.38 214 VAL A O 1
ATOM 1672 N N . HIS A 1 215 ? 7.198 0.444 -12.388 1.00 90.75 215 HIS A N 1
ATOM 1673 C CA . HIS A 1 215 ? 7.204 1.797 -11.821 1.00 90.75 215 HIS A CA 1
ATOM 1674 C C . HIS A 1 215 ? 8.608 2.232 -11.394 1.00 90.75 215 HIS A C 1
ATOM 1676 O O . HIS A 1 215 ? 9.038 3.319 -11.774 1.00 90.75 215 HIS A O 1
ATOM 1682 N N . LYS A 1 216 ? 9.351 1.365 -10.692 1.00 90.19 216 LYS A N 1
ATOM 1683 C CA . LYS A 1 216 ? 10.720 1.687 -10.281 1.00 90.19 216 LYS A CA 1
ATOM 1684 C C . LYS A 1 216 ? 11.664 1.814 -11.476 1.00 90.19 216 LYS A C 1
ATOM 1686 O O . LYS A 1 216 ? 12.482 2.727 -11.501 1.00 90.19 216 LYS A O 1
ATOM 1691 N N . ALA A 1 217 ? 11.534 0.943 -12.476 1.00 90.06 217 ALA A N 1
ATOM 1692 C CA . ALA A 1 217 ? 12.345 1.010 -13.687 1.00 90.06 217 ALA A CA 1
ATOM 1693 C C . ALA A 1 217 ? 12.146 2.334 -14.434 1.00 90.06 217 ALA A C 1
ATOM 1695 O O . ALA A 1 217 ? 13.123 2.994 -14.771 1.00 90.06 217 ALA A O 1
ATOM 1696 N N . LEU A 1 218 ? 10.890 2.750 -14.620 1.00 87.88 218 LEU A N 1
ATOM 1697 C CA . LEU A 1 218 ? 10.551 4.018 -15.266 1.00 87.88 218 LEU A CA 1
ATOM 1698 C C . LEU A 1 218 ? 11.009 5.221 -14.437 1.00 87.88 218 LEU A C 1
ATOM 1700 O O . LEU A 1 218 ? 11.495 6.197 -14.997 1.00 87.88 218 LEU A O 1
ATOM 1704 N N . GLN A 1 219 ? 10.895 5.159 -13.106 1.00 87.25 219 GLN A N 1
ATOM 1705 C CA . GLN A 1 219 ? 11.427 6.203 -12.228 1.00 87.25 219 GLN A CA 1
ATOM 1706 C C . GLN A 1 219 ? 12.937 6.379 -12.434 1.00 87.25 219 GLN A C 1
ATOM 1708 O O . GLN A 1 219 ? 13.390 7.502 -12.623 1.00 87.25 219 GLN A O 1
ATOM 1713 N N . LEU A 1 220 ? 13.699 5.282 -12.425 1.00 85.12 220 LEU A N 1
ATOM 1714 C CA . LEU A 1 220 ? 15.154 5.310 -12.594 1.00 85.12 220 LEU A CA 1
ATOM 1715 C C . LEU A 1 220 ? 15.575 5.734 -14.007 1.00 85.12 220 LEU A C 1
ATOM 1717 O O . LEU A 1 220 ? 16.555 6.454 -14.147 1.00 85.12 220 LEU A O 1
ATOM 1721 N N . ALA A 1 221 ? 14.836 5.319 -15.039 1.00 82.88 221 ALA A N 1
ATOM 1722 C CA . ALA A 1 221 ? 15.109 5.697 -16.425 1.00 82.88 221 ALA A CA 1
ATOM 1723 C C . ALA A 1 221 ? 14.818 7.183 -16.706 1.00 82.88 221 ALA A C 1
ATOM 1725 O O . ALA A 1 221 ? 15.507 7.801 -17.509 1.00 82.88 221 ALA A O 1
ATOM 1726 N N . ASN A 1 222 ? 13.816 7.762 -16.033 1.00 79.44 222 ASN A N 1
ATOM 1727 C CA . ASN A 1 222 ? 13.436 9.170 -16.194 1.00 79.44 222 ASN A CA 1
ATOM 1728 C C . ASN A 1 222 ? 14.249 10.134 -15.320 1.00 79.44 222 ASN A C 1
ATOM 1730 O O . ASN A 1 222 ? 14.214 11.348 -15.535 1.00 79.44 222 ASN A O 1
ATOM 1734 N N . GLN A 1 223 ? 14.967 9.630 -14.316 1.00 76.12 223 GLN A N 1
ATOM 1735 C CA . GLN A 1 223 ? 15.967 10.426 -13.611 1.00 76.12 223 GLN A CA 1
ATOM 1736 C C . GLN A 1 223 ? 17.109 10.720 -14.596 1.00 76.12 223 GLN A C 1
ATOM 1738 O O . GLN A 1 223 ? 17.646 9.796 -15.195 1.00 76.12 223 GLN A O 1
ATOM 1743 N N . GLN A 1 224 ? 17.466 11.998 -14.782 1.00 58.44 224 GLN A N 1
ATOM 1744 C CA . GLN A 1 224 ? 18.467 12.491 -15.752 1.00 58.44 224 GLN A CA 1
ATOM 1745 C C . GLN A 1 224 ? 19.919 12.099 -15.401 1.00 58.44 224 GLN A C 1
ATOM 1747 O O . GLN A 1 224 ? 20.832 12.923 -15.395 1.00 58.44 224 GLN A O 1
ATOM 1752 N N . HIS A 1 225 ? 20.143 10.838 -15.050 1.00 63.81 225 HIS A N 1
ATOM 1753 C CA . HIS A 1 225 ? 21.458 10.238 -14.947 1.00 63.81 225 HIS A CA 1
ATOM 1754 C C . HIS A 1 225 ? 21.726 9.510 -16.263 1.00 63.81 225 HIS A C 1
ATOM 1756 O O . HIS A 1 225 ? 21.397 8.329 -16.381 1.00 63.81 225 HIS A O 1
ATOM 1762 N N . ASP A 1 226 ? 22.336 10.216 -17.222 1.00 58.03 226 ASP A N 1
ATOM 1763 C CA . ASP A 1 226 ? 22.618 9.784 -18.608 1.00 58.03 226 ASP A CA 1
ATOM 1764 C C . ASP A 1 226 ? 23.401 8.453 -18.741 1.00 58.03 226 ASP A C 1
ATOM 1766 O O . ASP A 1 226 ? 23.611 7.948 -19.841 1.00 58.03 226 ASP A O 1
ATOM 1770 N N . GLU A 1 227 ? 23.805 7.835 -17.628 1.00 74.12 227 GLU A N 1
ATOM 1771 C CA . GLU A 1 227 ? 24.638 6.631 -17.580 1.00 74.12 227 GLU A CA 1
ATOM 1772 C C . GLU A 1 227 ? 24.015 5.472 -16.777 1.00 74.12 227 GLU A C 1
ATOM 1774 O O . GLU A 1 227 ? 24.727 4.548 -16.377 1.00 74.12 227 GLU A O 1
ATOM 1779 N N . THR A 1 228 ? 22.697 5.486 -16.530 1.00 79.44 228 THR A N 1
ATOM 1780 C CA . THR A 1 228 ? 22.008 4.392 -15.816 1.00 79.44 228 THR A CA 1
ATOM 1781 C C . THR A 1 228 ? 21.402 3.366 -16.770 1.00 79.44 228 THR A C 1
ATOM 1783 O O . THR A 1 228 ? 20.472 3.652 -17.514 1.00 79.44 228 THR A O 1
ATOM 1786 N N . THR A 1 229 ? 21.885 2.128 -16.698 1.00 85.88 229 THR A N 1
ATOM 1787 C CA . THR A 1 229 ? 21.275 0.958 -17.340 1.00 85.88 229 THR A CA 1
ATOM 1788 C C . THR A 1 229 ? 20.398 0.219 -16.334 1.00 85.88 229 THR A C 1
ATOM 1790 O O . THR A 1 229 ? 20.871 -0.196 -15.275 1.00 85.88 229 THR A O 1
ATOM 1793 N N . VAL A 1 230 ? 19.121 0.025 -16.666 1.00 88.75 230 VAL A N 1
ATOM 1794 C CA . VAL A 1 230 ? 18.159 -0.691 -15.817 1.00 88.75 230 VAL A CA 1
ATOM 1795 C C . VAL A 1 230 ? 17.793 -2.026 -16.462 1.00 88.75 230 VAL A C 1
ATOM 1797 O O . VAL A 1 230 ? 17.291 -2.068 -17.582 1.00 88.75 230 VAL A O 1
ATOM 1800 N N . HIS A 1 231 ? 18.001 -3.125 -15.741 1.00 91.44 231 HIS A N 1
ATOM 1801 C CA . HIS A 1 231 ? 17.594 -4.465 -16.153 1.00 91.44 231 HIS A CA 1
ATOM 1802 C C . HIS A 1 231 ? 16.388 -4.927 -15.340 1.00 91.44 231 HIS A C 1
ATOM 1804 O O . HIS A 1 231 ? 16.470 -5.052 -14.120 1.00 91.44 231 HIS A O 1
ATOM 1810 N N . ILE A 1 232 ? 15.281 -5.249 -16.008 1.00 92.50 232 ILE A N 1
ATOM 1811 C CA . ILE A 1 232 ? 14.150 -5.936 -15.379 1.00 92.50 232 ILE A CA 1
ATOM 1812 C C . ILE A 1 232 ? 14.338 -7.440 -15.569 1.00 92.50 232 ILE A C 1
ATOM 1814 O O . ILE A 1 232 ? 14.306 -7.947 -16.689 1.00 92.50 232 ILE A O 1
ATOM 1818 N N . ILE A 1 233 ? 14.497 -8.165 -14.466 1.00 93.56 233 ILE A N 1
ATOM 1819 C CA . ILE A 1 233 ? 14.652 -9.618 -14.456 1.00 93.56 233 ILE A CA 1
ATOM 1820 C C . ILE A 1 233 ? 13.352 -10.220 -13.935 1.00 93.56 233 ILE A C 1
ATOM 1822 O O . ILE A 1 233 ? 12.987 -10.072 -12.768 1.00 93.56 233 ILE A O 1
ATOM 1826 N N . SER A 1 234 ? 12.626 -10.909 -14.809 1.00 91.81 234 SER A N 1
ATOM 1827 C CA . SER A 1 234 ? 11.308 -11.459 -14.503 1.00 91.81 234 SER A CA 1
ATOM 1828 C C . SER A 1 234 ? 11.183 -12.910 -14.967 1.00 91.81 234 SER A C 1
ATOM 1830 O O . SER A 1 234 ? 11.839 -13.342 -15.909 1.00 91.81 234 SER A O 1
ATOM 1832 N N . ARG A 1 235 ? 10.337 -13.691 -14.279 1.00 89.94 235 ARG A N 1
ATOM 1833 C CA . ARG A 1 235 ? 10.092 -15.113 -14.601 1.00 89.94 235 ARG A CA 1
ATOM 1834 C C . ARG A 1 235 ? 9.296 -15.318 -15.891 1.00 89.94 235 ARG A C 1
ATOM 1836 O O . ARG A 1 235 ? 9.310 -16.404 -16.460 1.00 89.94 235 ARG A O 1
ATOM 1843 N N . HIS A 1 236 ? 8.546 -14.303 -16.301 1.00 87.19 236 HIS A N 1
ATOM 1844 C CA . HIS A 1 236 ? 7.650 -14.335 -17.447 1.00 87.19 236 HIS A CA 1
ATOM 1845 C C . HIS A 1 236 ? 7.788 -13.023 -18.201 1.00 87.19 236 HIS A C 1
ATOM 1847 O O . HIS A 1 236 ? 8.033 -11.996 -17.573 1.00 87.19 236 HIS A O 1
ATOM 1853 N N . ALA A 1 237 ? 7.546 -13.052 -19.511 1.00 87.50 237 ALA A N 1
ATOM 1854 C CA . ALA A 1 237 ? 7.402 -11.831 -20.286 1.00 87.50 237 ALA A CA 1
ATOM 1855 C C . ALA A 1 237 ? 6.350 -10.908 -19.650 1.00 87.50 237 ALA A C 1
ATOM 1857 O O . ALA A 1 237 ? 5.328 -11.367 -19.119 1.00 87.50 237 ALA A O 1
ATOM 1858 N N . ILE A 1 238 ? 6.623 -9.608 -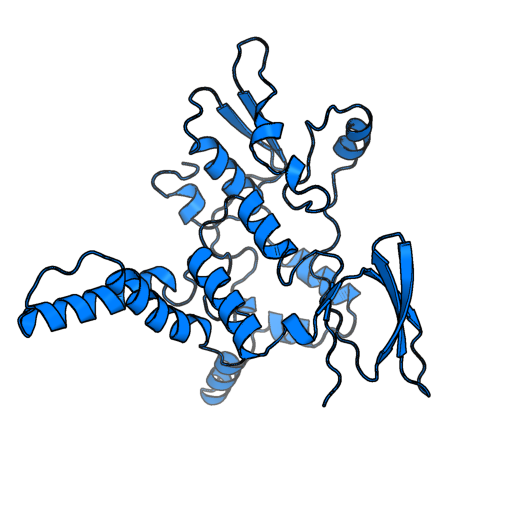19.712 1.00 87.38 238 ILE A N 1
ATOM 1859 C CA . ILE A 1 238 ? 5.696 -8.569 -19.279 1.00 87.38 238 ILE A CA 1
ATOM 1860 C C . ILE A 1 238 ? 4.445 -8.643 -20.162 1.00 87.38 238 ILE A C 1
ATOM 1862 O O . ILE A 1 238 ? 4.541 -8.779 -21.380 1.00 87.38 238 ILE A O 1
ATOM 1866 N N . ARG A 1 239 ? 3.264 -8.598 -19.540 1.00 89.25 239 ARG A N 1
ATOM 1867 C CA . ARG A 1 239 ? 1.970 -8.703 -20.228 1.00 89.25 239 ARG A CA 1
ATOM 1868 C C . ARG A 1 239 ? 1.125 -7.472 -19.959 1.00 89.25 239 ARG A C 1
ATOM 1870 O O . ARG A 1 239 ? 0.961 -7.079 -18.809 1.00 89.25 239 ARG A O 1
ATOM 1877 N N . GLU A 1 240 ? 0.525 -6.906 -20.994 1.00 89.81 240 GLU A N 1
ATOM 1878 C CA . GLU A 1 240 ? -0.410 -5.797 -20.826 1.00 89.81 240 GLU A CA 1
ATOM 1879 C C . GLU A 1 240 ? -1.792 -6.298 -20.387 1.00 89.81 240 GLU A C 1
ATOM 1881 O O . GLU A 1 240 ? -2.477 -6.979 -21.150 1.00 89.81 240 GLU A O 1
ATOM 1886 N N . GLN A 1 241 ? -2.223 -5.948 -19.173 1.00 87.38 241 GLN A N 1
ATOM 1887 C CA . GLN A 1 241 ? -3.601 -6.111 -18.698 1.00 87.38 241 GLN A CA 1
ATOM 1888 C C . GLN A 1 241 ? -3.978 -4.996 -17.718 1.00 87.38 241 GLN A C 1
ATOM 1890 O O . GLN A 1 241 ? -3.172 -4.570 -16.891 1.00 87.38 241 GLN A O 1
ATOM 1895 N N . GLN A 1 242 ? -5.233 -4.541 -17.780 1.00 81.00 242 GLN A N 1
ATOM 1896 C CA . GLN A 1 242 ? -5.740 -3.495 -16.883 1.00 81.00 242 GLN A CA 1
ATOM 1897 C C . GLN A 1 242 ? -5.745 -3.937 -15.409 1.00 81.00 242 GLN A C 1
ATOM 1899 O O . GLN A 1 242 ? -5.464 -3.127 -14.520 1.00 81.00 242 GLN A O 1
ATOM 1904 N N . PHE A 1 243 ? -6.041 -5.217 -15.172 1.00 82.94 243 PHE A N 1
ATOM 1905 C CA . PHE A 1 243 ? -6.100 -5.853 -13.859 1.00 82.94 243 PHE A CA 1
ATOM 1906 C C . PHE A 1 243 ? -5.273 -7.136 -13.863 1.00 82.94 243 PHE A C 1
ATOM 1908 O O . PHE A 1 243 ? -5.146 -7.789 -14.895 1.00 82.94 243 PHE A O 1
ATOM 1915 N N . ASP A 1 244 ? -4.751 -7.514 -12.698 1.00 85.12 244 ASP A N 1
ATOM 1916 C CA . ASP A 1 244 ? -4.038 -8.776 -12.481 1.00 85.12 244 ASP A CA 1
ATOM 1917 C C . ASP A 1 244 ? -4.985 -9.934 -12.119 1.00 85.12 244 ASP A C 1
ATOM 1919 O O . ASP A 1 244 ? -4.549 -10.967 -11.619 1.00 85.12 244 ASP A O 1
ATOM 1923 N N . THR A 1 245 ? -6.288 -9.767 -12.358 1.00 88.50 245 THR A N 1
ATOM 1924 C CA . THR A 1 245 ? -7.348 -10.753 -12.115 1.00 88.50 245 THR A CA 1
ATOM 1925 C C . THR A 1 245 ? -8.465 -10.600 -13.152 1.00 88.50 245 THR A C 1
ATOM 1927 O O . THR A 1 245 ? -8.547 -9.603 -13.873 1.00 88.50 245 THR A O 1
ATOM 1930 N N . HIS A 1 246 ? -9.351 -11.594 -13.241 1.00 89.25 246 HIS A N 1
ATOM 1931 C CA . HIS A 1 246 ? -10.513 -11.542 -14.129 1.00 89.25 246 HIS A CA 1
ATOM 1932 C C . HIS A 1 246 ? -11.516 -10.447 -13.708 1.00 89.25 246 HIS A C 1
ATOM 1934 O O . HIS A 1 246 ? -11.808 -10.292 -12.524 1.00 89.25 246 HIS A O 1
ATOM 1940 N N . GLN A 1 247 ? -12.125 -9.747 -14.671 1.00 84.75 247 GLN A N 1
ATOM 1941 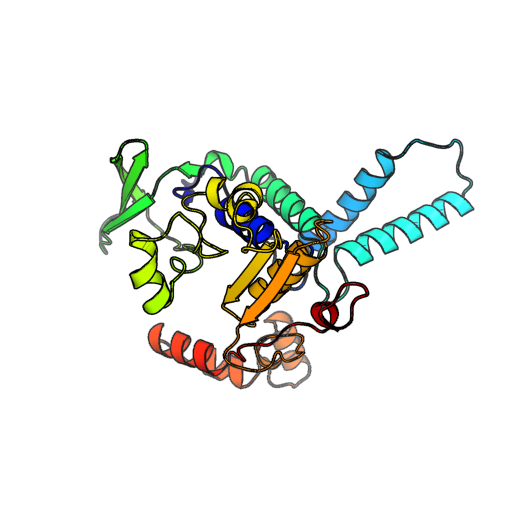C CA . GLN A 1 247 ? -13.076 -8.648 -14.414 1.00 84.75 247 GLN A CA 1
ATOM 1942 C C . GLN A 1 247 ? -14.305 -9.046 -13.578 1.00 84.75 247 GLN A C 1
ATOM 1944 O O . GLN A 1 247 ? -14.902 -8.204 -12.918 1.00 84.75 247 GLN A O 1
ATOM 1949 N N . ASP A 1 248 ? -14.650 -10.335 -13.556 1.00 89.44 248 ASP A N 1
ATOM 1950 C CA . ASP A 1 248 ? -15.731 -10.886 -12.722 1.00 89.44 248 ASP A CA 1
ATOM 1951 C C . ASP A 1 248 ? -15.550 -10.593 -11.226 1.00 89.44 248 ASP A C 1
ATOM 1953 O O . ASP A 1 248 ? -16.516 -10.642 -10.463 1.00 89.44 248 ASP A O 1
ATOM 1957 N N . TRP A 1 249 ? -14.317 -10.319 -10.796 1.00 89.44 249 TRP A N 1
ATOM 1958 C CA . TRP A 1 249 ? -14.002 -9.944 -9.422 1.00 89.44 249 TRP A CA 1
ATOM 1959 C C . TRP A 1 249 ? -14.340 -8.481 -9.098 1.00 89.44 249 TRP A C 1
ATOM 1961 O O . TRP A 1 249 ? -14.399 -8.136 -7.922 1.00 89.44 249 TRP A O 1
ATOM 1971 N N . MET A 1 250 ? -14.612 -7.644 -10.107 1.00 84.69 250 MET A N 1
ATOM 1972 C CA . MET A 1 250 ? -14.825 -6.193 -9.973 1.00 84.69 250 MET A CA 1
ATOM 1973 C C . MET A 1 250 ? -16.297 -5.789 -9.791 1.00 84.69 250 MET A C 1
ATOM 1975 O O . MET A 1 250 ? -16.612 -4.601 -9.775 1.00 84.69 250 MET A O 1
ATOM 1979 N N . MET A 1 251 ? -17.214 -6.752 -9.684 1.00 86.44 251 MET A N 1
ATOM 1980 C CA . MET A 1 251 ? -18.640 -6.482 -9.493 1.00 86.44 251 MET A CA 1
ATOM 1981 C C . MET A 1 251 ? -18.910 -6.024 -8.049 1.00 86.44 251 MET A C 1
ATOM 1983 O O . MET A 1 251 ? -18.587 -6.749 -7.107 1.00 86.44 251 MET A O 1
ATOM 1987 N N . THR A 1 252 ? -19.493 -4.834 -7.868 1.00 84.25 252 THR A N 1
ATOM 1988 C CA . THR A 1 252 ? -19.838 -4.293 -6.539 1.00 84.25 252 THR A CA 1
ATOM 1989 C C . THR A 1 252 ? -21.183 -4.820 -6.042 1.00 84.25 252 THR A C 1
ATOM 1991 O O . THR A 1 252 ? -21.976 -5.352 -6.825 1.00 84.25 252 THR A O 1
ATOM 1994 N N . ASP A 1 253 ? -21.467 -4.652 -4.749 1.00 82.94 253 ASP A N 1
ATOM 1995 C CA . ASP A 1 253 ? -22.763 -5.031 -4.180 1.00 82.94 253 ASP A CA 1
ATOM 1996 C C . ASP A 1 253 ? -23.915 -4.207 -4.777 1.00 82.94 253 ASP A C 1
ATOM 1998 O O . ASP A 1 253 ? -24.964 -4.775 -5.079 1.00 82.94 253 ASP A O 1
ATOM 2002 N N . GLU A 1 254 ? -23.727 -2.912 -5.064 1.00 84.44 254 GLU A N 1
ATOM 2003 C CA . GLU A 1 254 ? -24.771 -2.103 -5.710 1.00 84.44 254 GLU A CA 1
ATOM 2004 C C . GLU A 1 254 ? -25.035 -2.561 -7.147 1.00 84.44 254 GLU A C 1
ATOM 2006 O O . GLU A 1 254 ? -26.186 -2.622 -7.589 1.00 84.44 254 GLU A O 1
ATOM 2011 N N . LEU A 1 255 ? -23.979 -2.898 -7.897 1.00 85.06 255 LEU A N 1
ATOM 2012 C CA . LEU A 1 255 ? -24.124 -3.445 -9.245 1.00 85.06 255 LEU A CA 1
ATOM 2013 C C . LEU A 1 255 ? -24.793 -4.822 -9.208 1.00 85.06 255 LEU A C 1
ATOM 2015 O O . LEU A 1 255 ? -25.628 -5.116 -10.066 1.00 85.06 255 LEU A O 1
ATOM 2019 N N . ALA A 1 256 ? -24.475 -5.649 -8.210 1.00 90.38 256 ALA A N 1
ATOM 2020 C CA . ALA A 1 256 ? -25.125 -6.939 -7.996 1.00 90.38 256 ALA A CA 1
ATOM 2021 C C . ALA A 1 256 ? -26.609 -6.761 -7.678 1.00 90.38 256 ALA A C 1
ATOM 2023 O O . ALA A 1 256 ? -27.446 -7.430 -8.282 1.00 90.38 256 ALA A O 1
ATOM 2024 N N . GLN A 1 257 ? -26.957 -5.812 -6.816 1.00 91.62 257 GLN A N 1
ATOM 2025 C CA . GLN A 1 257 ? -28.347 -5.507 -6.510 1.00 91.62 257 GLN A CA 1
ATOM 2026 C C . GLN A 1 257 ? -29.109 -5.026 -7.754 1.00 91.62 257 GLN A C 1
ATOM 2028 O O . GLN A 1 257 ? -30.149 -5.589 -8.090 1.00 91.62 257 GLN A O 1
ATOM 2033 N N . ARG A 1 258 ? -28.559 -4.069 -8.512 1.00 91.44 258 ARG A N 1
ATOM 2034 C CA . ARG A 1 258 ? -29.168 -3.599 -9.772 1.00 91.44 258 ARG A CA 1
ATOM 2035 C C . ARG A 1 258 ? -29.304 -4.707 -10.816 1.00 91.44 258 ARG A C 1
ATOM 2037 O O . ARG A 1 258 ? -30.252 -4.701 -11.598 1.00 91.44 258 ARG A O 1
ATOM 2044 N N . SER A 1 259 ? -28.346 -5.634 -10.859 1.00 92.38 259 SER A N 1
ATOM 2045 C CA . SER A 1 259 ? -28.410 -6.822 -11.714 1.00 92.38 259 SER A CA 1
ATOM 2046 C C . SER A 1 259 ? -29.619 -7.681 -11.336 1.00 92.38 259 SER A C 1
ATOM 2048 O O . SER A 1 259 ? -30.423 -7.985 -12.212 1.00 92.38 259 SER A O 1
ATOM 2050 N N . LEU A 1 260 ? -29.820 -7.978 -10.045 1.00 94.44 260 LEU A N 1
ATOM 2051 C CA . LEU A 1 260 ? -30.987 -8.728 -9.554 1.00 94.44 260 LEU A CA 1
ATOM 2052 C C . LEU A 1 260 ? -32.313 -8.021 -9.871 1.00 94.44 260 LEU A C 1
ATOM 2054 O O . LEU A 1 260 ? -33.236 -8.652 -10.381 1.00 94.44 260 LEU A O 1
ATOM 2058 N N . GLU A 1 261 ? -32.395 -6.708 -9.640 1.00 94.75 261 GLU A N 1
ATOM 2059 C CA . GLU A 1 261 ? -33.589 -5.892 -9.925 1.00 94.75 261 GLU A CA 1
ATOM 2060 C C . GLU A 1 261 ? -34.002 -5.929 -11.405 1.00 94.75 261 GLU A C 1
ATOM 2062 O O . GLU A 1 261 ? -35.173 -5.754 -11.737 1.00 94.75 261 GLU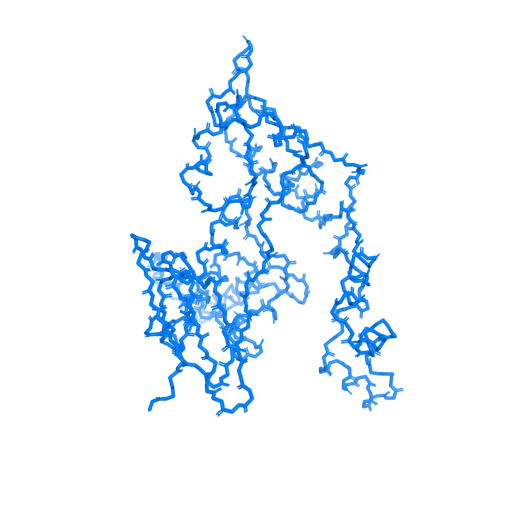 A O 1
ATOM 2067 N N . ARG A 1 262 ? -33.046 -6.179 -12.307 1.00 94.50 262 ARG A N 1
ATOM 2068 C CA . ARG A 1 262 ? -33.262 -6.278 -13.757 1.00 94.50 262 ARG A CA 1
ATOM 2069 C C . ARG A 1 262 ? -33.352 -7.723 -14.264 1.00 94.50 262 ARG A C 1
ATOM 2071 O O . ARG A 1 262 ? -33.267 -7.940 -15.470 1.00 94.50 262 ARG A O 1
ATOM 2078 N N . GLY A 1 263 ? -33.511 -8.705 -13.373 1.00 93.69 263 GLY A N 1
ATOM 2079 C CA . GLY A 1 263 ? -33.626 -10.129 -13.719 1.00 93.69 263 GLY A CA 1
ATOM 2080 C C . GLY A 1 263 ? -32.296 -10.838 -14.011 1.00 93.69 263 GLY A C 1
ATOM 2081 O O . GLY A 1 263 ? -32.295 -11.941 -14.554 1.00 93.69 263 GLY A O 1
ATOM 2082 N N . GLY A 1 264 ? -31.163 -10.215 -13.681 1.00 92.19 264 GLY A N 1
ATOM 2083 C CA . GLY A 1 264 ? -29.832 -10.817 -13.736 1.00 92.19 264 GLY A CA 1
ATOM 2084 C C . GLY A 1 264 ? -29.512 -11.689 -12.516 1.00 92.19 264 GLY A C 1
ATOM 2085 O O . GLY A 1 264 ? -30.323 -11.868 -11.611 1.00 92.19 264 GLY A O 1
ATOM 2086 N N . THR A 1 265 ? -28.295 -12.239 -12.472 1.00 90.88 265 THR A N 1
ATOM 2087 C CA . THR A 1 265 ? -27.863 -13.204 -11.436 1.00 90.88 265 THR A CA 1
ATOM 2088 C C . THR A 1 265 ? -27.222 -12.563 -10.200 1.00 90.88 265 THR A C 1
ATOM 2090 O O . THR A 1 265 ? -26.737 -13.276 -9.322 1.00 90.88 265 THR A O 1
ATOM 2093 N N . GLY A 1 266 ? -27.156 -11.231 -10.134 1.00 93.00 266 GLY A N 1
ATOM 2094 C CA . GLY A 1 266 ? -26.447 -10.518 -9.074 1.00 93.00 266 GLY A CA 1
ATOM 2095 C C . GLY A 1 266 ? -24.929 -10.627 -9.197 1.00 93.00 266 GLY A C 1
ATOM 2096 O O . GLY A 1 266 ? -24.366 -10.253 -10.226 1.00 93.00 266 GLY A O 1
ATOM 2097 N N . LEU A 1 267 ? -24.271 -11.116 -8.141 1.00 93.25 267 LEU A N 1
ATOM 2098 C CA . LEU A 1 267 ? -22.823 -11.350 -8.125 1.00 93.25 267 LEU A CA 1
ATOM 2099 C C . LEU A 1 267 ? -22.405 -12.343 -9.206 1.00 93.25 267 LEU A C 1
ATOM 2101 O O . LEU A 1 267 ? -23.169 -13.231 -9.593 1.00 93.25 267 LEU A O 1
ATOM 2105 N N . THR A 1 268 ? -21.152 -12.249 -9.634 1.00 94.19 268 THR A N 1
ATOM 2106 C CA . THR A 1 268 ? -20.595 -13.201 -10.596 1.00 94.19 268 THR A CA 1
ATOM 2107 C C . THR A 1 268 ? -20.430 -14.584 -9.969 1.00 94.19 268 THR A C 1
ATOM 2109 O O . THR A 1 268 ? -20.272 -14.726 -8.753 1.00 94.19 268 THR A O 1
ATOM 2112 N N . LYS A 1 269 ? -20.402 -15.633 -10.801 1.00 93.31 269 LYS A N 1
ATOM 2113 C CA . LYS A 1 269 ? -20.185 -17.015 -10.337 1.00 93.31 269 LYS A CA 1
ATOM 2114 C C . LYS A 1 269 ? -18.921 -17.137 -9.475 1.00 93.31 269 LYS A C 1
ATOM 2116 O O . LYS A 1 269 ? -18.940 -17.824 -8.457 1.00 93.31 269 LYS A O 1
ATOM 2121 N N . ARG A 1 270 ? -17.844 -16.437 -9.853 1.00 94.62 270 ARG A N 1
ATOM 2122 C CA . ARG A 1 270 ? -16.577 -16.412 -9.107 1.00 94.62 270 ARG A CA 1
ATOM 2123 C C . ARG A 1 270 ? -16.749 -15.841 -7.702 1.00 94.62 270 ARG A C 1
ATOM 2125 O O . ARG A 1 270 ? -16.331 -16.467 -6.730 1.00 94.62 270 ARG A O 1
ATOM 2132 N N . GLN A 1 271 ? -17.415 -14.695 -7.583 1.00 94.50 271 GLN A N 1
ATOM 2133 C CA . GLN A 1 271 ? -17.659 -14.056 -6.291 1.00 94.50 271 GLN A CA 1
ATOM 2134 C C . GLN A 1 271 ? -18.609 -14.867 -5.406 1.00 94.50 271 GLN A C 1
ATOM 2136 O O . GLN A 1 271 ? -18.372 -14.969 -4.205 1.00 94.50 271 GLN A O 1
ATOM 2141 N N . GLN A 1 272 ? -19.643 -15.487 -5.983 1.00 94.25 272 GLN A N 1
ATOM 2142 C CA . GLN A 1 272 ? -20.545 -16.383 -5.249 1.00 94.25 272 GLN A CA 1
ATOM 2143 C C . GLN A 1 272 ? -19.785 -17.583 -4.668 1.00 94.25 272 GLN A C 1
ATOM 2145 O O . GLN A 1 272 ? -19.901 -17.873 -3.478 1.00 94.25 272 GLN A O 1
ATOM 2150 N N . GLN A 1 273 ? -18.953 -18.239 -5.485 1.00 94.19 273 GLN A N 1
ATOM 2151 C CA . GLN A 1 273 ? -18.115 -19.356 -5.044 1.00 94.19 273 GLN A CA 1
ATOM 2152 C C . GLN A 1 273 ? -17.133 -18.931 -3.951 1.00 94.19 273 GLN A C 1
ATOM 2154 O O . GLN A 1 273 ? -16.997 -19.625 -2.950 1.00 94.19 273 GLN A O 1
ATOM 2159 N N . PHE A 1 274 ? -16.489 -17.772 -4.098 1.00 95.12 274 PHE A N 1
ATOM 2160 C CA . PHE A 1 274 ? -15.561 -17.260 -3.092 1.00 95.12 274 PHE A CA 1
ATOM 2161 C C . PHE A 1 274 ? -16.245 -16.915 -1.767 1.00 95.12 274 PHE A C 1
ATOM 2163 O O . PHE A 1 274 ? -15.712 -17.234 -0.705 1.00 95.12 274 PHE A O 1
ATOM 2170 N N . ARG A 1 275 ? -17.444 -16.313 -1.809 1.00 93.56 275 ARG A N 1
ATOM 2171 C CA . ARG A 1 275 ? -18.242 -16.015 -0.607 1.00 93.56 275 ARG A CA 1
ATOM 2172 C C . ARG A 1 275 ? -18.636 -17.276 0.161 1.00 93.56 275 ARG A C 1
ATOM 2174 O O . ARG A 1 275 ? -18.733 -17.220 1.383 1.00 93.56 275 ARG A O 1
ATOM 2181 N N . ALA A 1 276 ? -18.827 -18.401 -0.528 1.00 95.12 276 ALA A N 1
ATOM 2182 C CA . ALA A 1 276 ? -19.158 -19.672 0.110 1.00 95.12 276 ALA A CA 1
ATOM 2183 C C . ALA A 1 276 ? -17.987 -20.278 0.913 1.00 95.12 276 ALA A C 1
ATOM 2185 O O . ALA A 1 276 ? -18.225 -21.076 1.822 1.00 95.12 276 ALA A O 1
ATOM 2186 N N . ILE A 1 277 ? -16.738 -19.883 0.631 1.00 96.94 277 ILE A N 1
ATOM 2187 C CA . ILE A 1 277 ? -15.547 -20.402 1.316 1.00 96.94 277 ILE A CA 1
ATOM 2188 C C . ILE A 1 277 ? -15.492 -19.886 2.756 1.00 96.94 277 ILE A C 1
ATOM 2190 O O . ILE A 1 277 ? -15.418 -18.676 2.999 1.00 96.94 277 ILE A O 1
ATOM 2194 N N . GLN A 1 278 ? -15.448 -20.814 3.711 1.00 95.69 278 GLN A N 1
ATOM 2195 C CA . GLN A 1 278 ? -15.427 -20.502 5.144 1.00 95.69 278 GLN A CA 1
ATOM 2196 C C . GLN A 1 278 ? -14.012 -20.337 5.703 1.00 95.69 278 GLN A C 1
ATOM 2198 O O . GLN A 1 278 ? -13.806 -19.578 6.648 1.00 95.69 278 GLN A O 1
ATOM 2203 N N . THR A 1 279 ? -13.017 -21.023 5.130 1.00 95.38 279 THR A N 1
ATOM 2204 C CA . THR A 1 279 ? -11.670 -21.042 5.709 1.00 95.38 279 THR A CA 1
ATOM 2205 C C . THR A 1 279 ? -10.762 -19.974 5.085 1.00 95.38 279 THR A C 1
ATOM 2207 O O . THR A 1 279 ? -10.698 -19.849 3.858 1.00 95.38 279 THR A O 1
ATOM 2210 N N . PRO A 1 280 ? -9.995 -19.211 5.890 1.00 90.44 280 PRO A N 1
ATOM 2211 C CA . PRO A 1 280 ? -9.025 -18.254 5.357 1.00 90.44 280 PRO A CA 1
ATOM 2212 C C . PRO A 1 280 ? -7.952 -18.896 4.468 1.00 90.44 280 PRO A C 1
ATOM 2214 O O . PRO A 1 280 ? -7.510 -18.280 3.501 1.00 90.44 280 PRO A O 1
ATOM 2217 N N . SER A 1 281 ? -7.544 -20.133 4.774 1.00 92.88 281 SER A N 1
ATOM 2218 C CA . SER A 1 281 ? -6.534 -20.863 3.998 1.00 92.88 281 SER A CA 1
ATOM 2219 C C . SER A 1 281 ? -7.003 -21.120 2.564 1.00 92.88 281 SER A C 1
ATOM 2221 O O . SER A 1 281 ? -6.326 -20.748 1.609 1.00 92.88 281 SER A O 1
ATOM 2223 N N . GLU A 1 282 ? -8.216 -21.649 2.401 1.00 95.19 282 GLU A N 1
ATOM 2224 C CA . GLU A 1 282 ? -8.786 -21.918 1.081 1.00 95.19 282 GLU A CA 1
ATOM 2225 C C . GLU A 1 282 ? -9.046 -20.624 0.294 1.00 95.19 282 GLU A C 1
ATOM 2227 O O . GLU A 1 282 ? -8.768 -20.561 -0.907 1.00 95.19 282 GLU A O 1
ATOM 2232 N N . ARG A 1 283 ? -9.479 -19.544 0.967 1.00 94.44 283 ARG A N 1
ATOM 2233 C CA . ARG A 1 283 ? -9.591 -18.218 0.332 1.00 94.44 283 ARG A CA 1
ATOM 2234 C C . ARG A 1 283 ? -8.253 -17.766 -0.251 1.00 94.44 283 ARG A C 1
ATOM 2236 O O . ARG A 1 283 ? -8.219 -17.298 -1.387 1.00 94.44 283 ARG A O 1
ATOM 2243 N N . ARG A 1 284 ? -7.148 -17.938 0.485 1.00 91.19 284 ARG A N 1
ATOM 2244 C CA . ARG A 1 284 ? -5.799 -17.606 -0.007 1.00 91.19 284 ARG A CA 1
ATOM 2245 C C . ARG A 1 284 ? -5.407 -18.453 -1.216 1.00 91.19 284 ARG A C 1
ATOM 2247 O O . ARG A 1 284 ? -4.844 -17.905 -2.160 1.00 91.19 284 ARG A O 1
ATOM 2254 N N . THR A 1 285 ? -5.745 -19.743 -1.236 1.00 94.00 285 THR A N 1
ATOM 2255 C CA . THR A 1 285 ? -5.510 -20.610 -2.403 1.00 94.00 285 THR A CA 1
ATOM 2256 C C . THR A 1 285 ? -6.243 -20.103 -3.643 1.00 94.00 285 THR A C 1
ATOM 2258 O O . THR A 1 285 ? -5.651 -20.040 -4.720 1.00 94.00 285 THR A O 1
ATOM 2261 N N . VAL A 1 286 ? -7.509 -19.691 -3.506 1.00 94.56 286 VAL A N 1
ATOM 2262 C CA . VAL A 1 286 ? -8.264 -19.113 -4.627 1.00 94.56 286 VAL A CA 1
ATOM 2263 C C . VAL A 1 286 ? -7.645 -17.796 -5.084 1.00 94.56 286 VAL A C 1
ATOM 2265 O O . VAL A 1 286 ? -7.391 -17.647 -6.274 1.00 94.56 286 VAL A O 1
ATOM 2268 N N . ILE A 1 287 ? -7.319 -16.880 -4.167 1.00 91.25 287 ILE A N 1
ATOM 2269 C CA . ILE A 1 287 ? -6.663 -15.604 -4.508 1.00 91.25 287 ILE A CA 1
ATOM 2270 C C . ILE A 1 287 ? -5.361 -15.847 -5.286 1.00 91.25 287 ILE A C 1
ATOM 2272 O O . ILE A 1 287 ? -5.137 -15.226 -6.323 1.00 91.25 287 ILE A O 1
ATOM 2276 N N . ALA A 1 288 ? -4.521 -16.778 -4.826 1.00 90.25 288 ALA A N 1
ATOM 2277 C CA . ALA A 1 288 ? -3.259 -17.105 -5.485 1.00 90.25 288 ALA A CA 1
ATOM 2278 C C . ALA A 1 288 ? -3.461 -17.678 -6.897 1.00 90.25 288 ALA A C 1
ATOM 2280 O O . ALA A 1 288 ? -2.703 -17.340 -7.803 1.00 90.25 288 ALA A O 1
ATOM 2281 N N . ARG A 1 289 ? -4.487 -18.517 -7.092 1.00 93.00 289 ARG A N 1
ATOM 2282 C CA . ARG A 1 289 ? -4.829 -19.117 -8.391 1.00 93.00 289 ARG A CA 1
ATOM 2283 C C . ARG A 1 289 ? -5.387 -18.099 -9.387 1.00 93.00 289 ARG A C 1
ATOM 2285 O O . ARG A 1 289 ? -5.133 -18.212 -10.579 1.00 93.00 289 ARG A O 1
ATOM 2292 N N . GLU A 1 290 ? -6.198 -17.157 -8.914 1.00 92.56 290 GLU A N 1
ATOM 2293 C CA . GLU A 1 290 ? -6.890 -16.176 -9.762 1.00 92.56 290 GLU A CA 1
ATOM 2294 C C . GLU A 1 290 ? -5.986 -15.013 -10.185 1.00 92.56 290 GLU A C 1
ATOM 2296 O O . GLU A 1 290 ? -6.302 -14.307 -11.145 1.00 92.56 290 GLU A O 1
ATOM 2301 N N . ARG A 1 291 ? -4.864 -14.818 -9.483 1.00 88.94 291 ARG A N 1
ATOM 2302 C CA . ARG A 1 291 ? -3.876 -13.791 -9.803 1.00 88.94 291 ARG A CA 1
ATOM 2303 C C . ARG A 1 291 ? -3.088 -14.159 -11.058 1.00 88.94 291 ARG A C 1
ATOM 2305 O O . ARG A 1 291 ? -2.534 -15.248 -11.170 1.00 88.94 291 ARG A O 1
ATOM 2312 N N . ILE A 1 292 ? -2.960 -13.202 -11.967 1.00 87.56 292 ILE A N 1
ATOM 2313 C CA . ILE A 1 292 ? -2.211 -13.308 -13.216 1.00 87.56 292 ILE A CA 1
ATOM 2314 C C . ILE A 1 292 ? -0.881 -12.559 -13.022 1.00 87.56 292 ILE A C 1
ATOM 2316 O O . ILE A 1 292 ? -0.828 -11.338 -13.138 1.00 87.56 292 ILE A O 1
ATOM 2320 N N . PRO A 1 293 ? 0.223 -13.242 -12.665 1.00 83.88 293 PRO A N 1
ATOM 2321 C CA . PRO A 1 293 ? 1.481 -12.568 -12.361 1.00 83.88 293 PRO A CA 1
ATOM 2322 C C . PRO A 1 293 ? 2.135 -11.972 -13.614 1.00 83.88 293 PRO A C 1
ATOM 2324 O O . PRO A 1 293 ? 2.064 -12.537 -14.705 1.00 83.88 293 PRO A O 1
ATOM 2327 N N . GLY A 1 294 ? 2.863 -10.867 -13.446 1.00 82.69 294 GLY A N 1
ATOM 2328 C CA . GLY A 1 294 ? 3.601 -10.221 -14.541 1.00 82.69 294 GLY A CA 1
ATOM 2329 C C . GLY A 1 294 ? 2.731 -9.378 -15.475 1.00 82.69 294 GLY A C 1
ATOM 2330 O O . GLY A 1 294 ? 3.161 -9.043 -16.575 1.00 82.69 294 GLY A O 1
ATOM 2331 N N . THR A 1 295 ? 1.503 -9.063 -15.060 1.00 88.50 295 THR A N 1
ATOM 2332 C CA . THR A 1 295 ? 0.651 -8.115 -15.771 1.00 88.50 295 THR A CA 1
ATOM 2333 C C . THR A 1 295 ? 0.939 -6.689 -15.335 1.00 88.50 295 THR A C 1
ATOM 2335 O O . THR A 1 295 ? 1.062 -6.402 -14.137 1.00 88.50 295 THR A O 1
ATOM 2338 N N . ILE A 1 296 ? 0.978 -5.787 -16.306 1.00 89.00 296 ILE A N 1
ATOM 2339 C CA . ILE A 1 296 ? 1.031 -4.347 -16.095 1.00 89.00 296 ILE A CA 1
ATOM 2340 C C . ILE A 1 296 ? -0.021 -3.643 -16.960 1.00 89.00 296 ILE A C 1
ATOM 2342 O O . ILE A 1 296 ? -0.381 -4.143 -18.021 1.00 89.00 296 ILE A O 1
ATOM 2346 N N . PRO A 1 297 ? -0.516 -2.475 -16.547 1.00 86.75 297 PRO A N 1
ATOM 2347 C CA . PRO A 1 297 ? -1.444 -1.685 -17.345 1.00 86.75 297 PRO A CA 1
ATOM 2348 C C . PRO A 1 297 ? -0.760 -1.066 -18.563 1.00 86.75 297 PRO A C 1
ATOM 2350 O O . PRO A 1 297 ? 0.415 -0.705 -18.511 1.00 86.75 297 PRO A O 1
ATOM 2353 N N . THR A 1 298 ? -1.537 -0.831 -19.616 1.00 84.50 298 THR A N 1
ATOM 2354 C CA . THR A 1 298 ? -1.056 -0.321 -20.912 1.00 84.50 298 THR A CA 1
ATOM 2355 C C . THR A 1 298 ? -0.375 1.048 -20.847 1.00 84.50 298 THR A C 1
ATOM 2357 O O . THR A 1 298 ? 0.455 1.355 -21.694 1.00 84.50 298 THR A O 1
ATOM 2360 N N . TYR A 1 299 ? -0.677 1.891 -19.854 1.00 81.06 299 TYR A N 1
ATOM 2361 C CA . TYR A 1 299 ? -0.001 3.190 -19.730 1.00 81.06 299 TYR A CA 1
ATOM 2362 C C . TYR A 1 299 ? 1.468 3.066 -19.302 1.00 81.0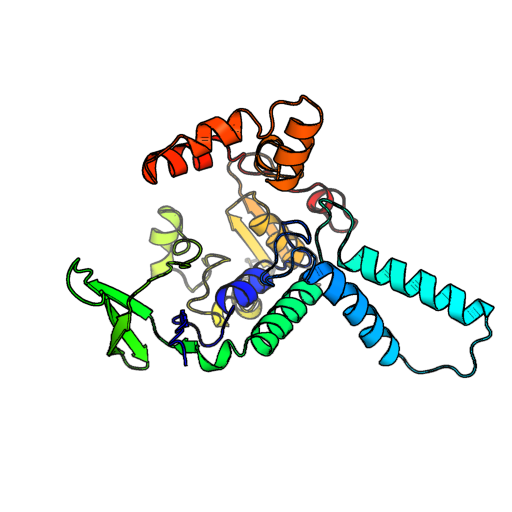6 299 TYR A C 1
ATOM 2364 O O . TYR A 1 299 ? 2.212 4.026 -19.435 1.00 81.06 299 TYR A O 1
ATOM 2372 N N . MET A 1 300 ? 1.891 1.917 -18.766 1.00 82.88 300 MET A N 1
ATOM 2373 C CA . MET A 1 300 ? 3.292 1.690 -18.389 1.00 82.88 300 MET A CA 1
ATOM 2374 C C . MET A 1 300 ? 4.156 1.235 -19.562 1.00 82.88 300 MET A C 1
ATOM 2376 O O . MET A 1 300 ? 5.374 1.352 -19.502 1.00 82.88 300 MET A O 1
ATOM 2380 N N . THR A 1 301 ? 3.540 0.699 -20.610 1.00 81.88 301 THR A N 1
ATOM 2381 C CA . THR A 1 301 ? 4.221 0.270 -21.834 1.00 81.88 301 THR A CA 1
ATOM 2382 C C . THR A 1 301 ? 4.143 1.345 -22.905 1.00 81.88 301 THR A C 1
ATOM 2384 O O . THR A 1 301 ? 5.163 1.700 -23.465 1.00 81.88 301 THR A O 1
ATOM 2387 N N . ARG A 1 302 ? 2.954 1.916 -23.135 1.00 78.00 302 ARG A N 1
ATOM 2388 C CA . ARG A 1 302 ? 2.655 2.749 -24.315 1.00 78.00 302 ARG A CA 1
ATOM 2389 C C . ARG A 1 302 ? 2.665 4.261 -24.073 1.00 78.00 302 ARG A C 1
ATOM 2391 O O . ARG A 1 302 ? 2.277 5.021 -24.961 1.00 78.00 302 ARG A O 1
ATOM 2398 N N . ALA A 1 303 ? 2.979 4.721 -22.861 1.00 70.06 303 ALA A N 1
ATOM 2399 C CA . ALA A 1 303 ? 3.143 6.155 -22.617 1.00 70.06 303 ALA A CA 1
ATOM 2400 C C . ALA A 1 303 ? 4.423 6.674 -23.288 1.00 70.06 303 ALA A C 1
ATOM 2402 O O . ALA A 1 303 ? 5.299 5.895 -23.633 1.00 70.06 303 ALA A O 1
ATOM 2403 N N . ARG A 1 304 ? 4.543 8.001 -23.435 1.00 61.56 304 ARG A N 1
ATOM 2404 C CA . ARG A 1 304 ? 5.721 8.660 -24.032 1.00 61.56 304 ARG A CA 1
ATOM 2405 C C . ARG A 1 304 ? 7.053 8.217 -23.404 1.00 61.56 304 ARG A C 1
ATOM 2407 O O . ARG A 1 304 ? 8.046 8.168 -24.115 1.00 61.56 304 ARG A O 1
ATOM 2414 N N . ASP A 1 305 ? 7.021 7.886 -22.115 1.00 68.31 305 ASP A N 1
ATOM 2415 C CA . ASP A 1 305 ? 8.155 7.397 -21.326 1.00 68.31 305 ASP A CA 1
ATOM 2416 C C . ASP A 1 305 ? 7.862 5.980 -20.784 1.00 68.31 305 ASP A C 1
ATOM 2418 O O . ASP A 1 305 ? 8.144 5.672 -19.627 1.00 68.31 305 ASP A O 1
ATOM 2422 N N . GLY A 1 306 ? 7.150 5.159 -21.565 1.00 66.38 306 GLY A N 1
ATOM 2423 C CA . GLY A 1 306 ? 6.828 3.769 -21.241 1.00 66.38 306 GLY A CA 1
ATOM 2424 C C . GLY A 1 306 ? 7.983 2.809 -21.542 1.00 66.38 306 GLY A C 1
ATOM 2425 O O . GLY A 1 306 ? 9.069 3.219 -21.934 1.00 66.38 306 GLY A O 1
ATOM 2426 N N . LEU A 1 307 ? 7.760 1.511 -21.318 1.00 64.44 307 LEU A N 1
ATOM 2427 C CA . LEU A 1 307 ? 8.760 0.472 -21.607 1.00 64.44 307 LEU A CA 1
ATOM 2428 C C . LEU A 1 307 ? 9.043 0.255 -23.109 1.00 64.44 307 LEU A C 1
ATOM 2430 O O . LEU A 1 307 ? 10.052 -0.382 -23.413 1.00 64.44 307 LEU A O 1
ATOM 2434 N N . GLU A 1 308 ? 8.160 0.708 -24.008 1.00 54.62 308 GLU A N 1
ATOM 2435 C CA . GLU A 1 308 ? 8.267 0.542 -25.471 1.00 54.62 308 GLU A CA 1
ATOM 2436 C C . GLU A 1 308 ? 8.488 1.868 -26.208 1.00 54.62 308 GLU A C 1
ATOM 2438 O O . GLU A 1 308 ? 7.813 2.865 -25.862 1.00 54.62 308 GLU A O 1
#

pLDDT: mean 82.35, std 13.54, range [44.34, 96.94]

Organism: NCBI:txid697910

InterPro domains:
  IPR025700 L-lysine 6-monooxygenase/L-ornithine 5-monooxygenase [PF13434] (97-238)
  IPR036188 FAD/NAD(P)-binding domain superfamily [G3DSA:3.50.50.60] (75-295)
  IPR036188 FAD/NAD(P)-binding domain superfamily [SSF51905] (84-257)

Sequence (308 aa):
HDQFLIVDEHPSLLFSWKERTKATGMAFLRSSAGFHLDVPIEGLKEFAGDYAHHQQQQQPQTKTKSKKAARKAKNQRNNNANNLVGSDYQRPALELFNDHCDKVVTKYNLQESFFRGRVESMECNSKTKAKIVIRTAFSTTTTVSADNIVLAVGNDDPLLPEWATNLAPRDNNSITHLLDVSNPSSNNDSEIHHTTNSDGKRVVAIIGGGISAVHKALQLANQQHDETTVHIISRHAIREQQFDTHQDWMMTDELAQRSLERGGTGLTKRQQQFRAIQTPSERRTVIARERIPGTIPTYMTRARDGLE